Protein AF-0000000072899971 (afdb_homodimer)

Foldseek 3Di:
DLVVLLLVLLVLLLVLLVQLLVLLVVLLVPDDQVNQCVQPNRDPCRVVVSVLSVQQNVQSVVLNVVSVVVNVDPDDDSVVSLVSLVSCCVRHLCCVQQPPVPQKHADPVVVVVVDDRIDGPDDGGPSVVVSCVSNVVSSVVSNVSSVVSVCVVVVD/DLQVLLLVLLVLLLVLLVQLLVLLVVLLVPDDQVNQCVQPNRDPCRVVVSVLSVQQNVQSVVLNVVSVVVNVDPDDDSVVSLVSLVSCCVRHLCCVQQPPVPQKHADPVVVVVVDDRIDGPDDGGPSVVVSCVSNVVSSVVSNVSSVVSVCVVVVD

Radius of gyration: 20.97 Å; Cα contacts (8 Å, |Δi|>4): 329; chains: 2; bounding box: 64×54×48 Å

InterPro domains:
  IPR025013 Protein of unknown function DUF3907 [PF13047] (11-154)

Structure (mmCIF, N/CA/C/O backbone):
data_AF-0000000072899971-model_v1
#
loop_
_entity.id
_entity.type
_entity.pdbx_description
1 polymer 'Uncharacterized protein'
#
loop_
_atom_site.group_PDB
_atom_site.id
_atom_site.type_symbol
_atom_site.label_atom_id
_atom_site.label_alt_id
_atom_site.label_comp_id
_atom_site.label_asym_id
_atom_site.label_entity_id
_atom_site.label_seq_id
_atom_site.pdbx_PDB_ins_code
_atom_site.Cartn_x
_atom_site.Cartn_y
_atom_site.Cartn_z
_atom_site.occupancy
_atom_site.B_iso_or_equiv
_atom_site.auth_seq_id
_atom_site.auth_comp_id
_atom_site.auth_asym_id
_atom_site.auth_atom_id
_atom_site.pdbx_PDB_model_num
ATOM 1 N N . MET A 1 1 ? -15.5 9.547 29.844 1 45.84 1 MET A N 1
ATOM 2 C CA . MET A 1 1 ? -16.484 8.742 29.125 1 45.84 1 MET A CA 1
ATOM 3 C C . MET A 1 1 ? -16.156 8.672 27.641 1 45.84 1 MET A C 1
ATOM 5 O O . MET A 1 1 ? -16.172 7.59 27.047 1 45.84 1 MET A O 1
ATOM 9 N N . GLN A 1 2 ? -15.789 9.922 27.031 1 56.28 2 GLN A N 1
ATOM 10 C CA . GLN A 1 2 ? -15.484 10.031 25.609 1 56.28 2 GLN A CA 1
ATOM 11 C C . GLN A 1 2 ? -14.188 9.305 25.266 1 56.28 2 GLN A C 1
ATOM 13 O O . GLN A 1 2 ? -14.094 8.656 24.219 1 56.28 2 GLN A O 1
ATOM 18 N N . GLU A 1 3 ? -13.258 9.305 26.281 1 57.88 3 GLU A N 1
ATOM 19 C CA . GLU A 1 3 ? -11.953 8.672 26.062 1 57.88 3 GLU A CA 1
ATOM 20 C C . GLU A 1 3 ? -12.086 7.152 26 1 57.88 3 GLU A C 1
ATOM 22 O O . GLU A 1 3 ? -11.469 6.508 25.141 1 57.88 3 GLU A O 1
ATOM 27 N N . HIS A 1 4 ? -12.992 6.707 26.953 1 62.41 4 HIS A N 1
ATOM 28 C CA . HIS A 1 4 ? -13.172 5.262 27.016 1 62.41 4 HIS A CA 1
ATOM 29 C C . HIS A 1 4 ? -13.82 4.734 25.734 1 62.41 4 HIS A C 1
ATOM 31 O O . HIS A 1 4 ? -13.438 3.676 25.234 1 62.41 4 HIS A O 1
ATOM 37 N N . THR A 1 5 ? -14.508 5.609 25.188 1 80.38 5 THR A N 1
ATOM 38 C CA . THR A 1 5 ? -15.242 5.18 24 1 80.38 5 THR A CA 1
ATOM 39 C C . THR A 1 5 ? -14.312 5.113 22.797 1 80.38 5 THR A C 1
ATOM 41 O O . THR A 1 5 ? -14.352 4.156 22.016 1 80.38 5 THR A O 1
ATOM 44 N N . VAL A 1 6 ? -13.367 6.039 22.812 1 86.25 6 VAL A N 1
ATOM 45 C CA . VAL A 1 6 ? -12.484 6.09 21.656 1 86.25 6 VAL A CA 1
ATOM 46 C C . VAL A 1 6 ? -11.508 4.914 21.688 1 86.25 6 VAL A C 1
ATOM 48 O O . VAL A 1 6 ? -11.188 4.332 20.656 1 86.25 6 VAL A O 1
ATOM 51 N N . GLN A 1 7 ? -11.07 4.574 22.859 1 87.38 7 GLN A N 1
ATOM 52 C CA . GLN A 1 7 ? -10.164 3.441 23.016 1 87.38 7 GLN A CA 1
ATOM 53 C C . GLN A 1 7 ? -10.828 2.143 22.578 1 87.38 7 GLN A C 1
ATOM 55 O O . GLN A 1 7 ? -10.188 1.298 21.938 1 87.38 7 GLN A O 1
ATOM 60 N N . LYS A 1 8 ? -12.047 2.021 22.922 1 90.5 8 LYS A N 1
ATOM 61 C CA . LYS A 1 8 ? -12.789 0.832 22.516 1 90.5 8 LYS A CA 1
ATOM 62 C C . LYS A 1 8 ? -12.922 0.757 21 1 90.5 8 LYS A C 1
ATOM 64 O O . LYS A 1 8 ? -12.852 -0.328 20.422 1 90.5 8 LYS A O 1
ATOM 69 N N . GLN A 1 9 ? -13.094 1.903 20.391 1 93.69 9 GLN A N 1
ATOM 70 C CA . GLN A 1 9 ? -13.211 1.957 18.938 1 93.69 9 GLN A CA 1
ATOM 71 C C . GLN A 1 9 ? -11.891 1.589 18.266 1 93.69 9 GLN A C 1
ATOM 73 O O . GLN A 1 9 ? -11.883 0.895 17.25 1 93.69 9 GLN A O 1
ATOM 78 N N . VAL A 1 10 ? -10.812 2.043 18.891 1 94.5 10 VAL A N 1
ATOM 79 C CA . VAL A 1 10 ? -9.5 1.745 18.328 1 94.5 10 VAL A CA 1
ATOM 80 C C . VAL A 1 10 ? -9.195 0.258 18.5 1 94.5 10 VAL A C 1
ATOM 82 O O . VAL A 1 10 ? -8.664 -0.374 17.578 1 94.5 10 VAL A O 1
ATOM 85 N N . GLU A 1 11 ? -9.555 -0.304 19.594 1 95.25 11 GLU A N 1
ATOM 86 C CA . GLU A 1 11 ? -9.359 -1.731 19.828 1 95.25 11 GLU A CA 1
ATOM 87 C C . GLU A 1 11 ? -10.18 -2.568 18.844 1 95.25 11 GLU A C 1
ATOM 89 O O . GLU A 1 11 ? -9.688 -3.576 18.328 1 95.25 11 GLU A O 1
ATOM 94 N N . PHE A 1 12 ? -11.391 -2.166 18.703 1 97.19 12 PHE A N 1
ATOM 95 C CA . PHE A 1 12 ? -12.273 -2.834 17.75 1 97.19 12 PHE A CA 1
ATOM 96 C C . PHE A 1 12 ? -11.68 -2.787 16.344 1 97.19 12 PHE A C 1
ATOM 98 O O . PHE A 1 12 ? -11.609 -3.811 15.664 1 97.19 12 PHE A O 1
ATOM 105 N N . ALA A 1 13 ? -11.273 -1.604 15.938 1 98 13 ALA A N 1
ATOM 106 C CA . ALA A 1 13 ? -10.664 -1.441 14.617 1 98 13 ALA A CA 1
ATOM 107 C C . ALA A 1 13 ? -9.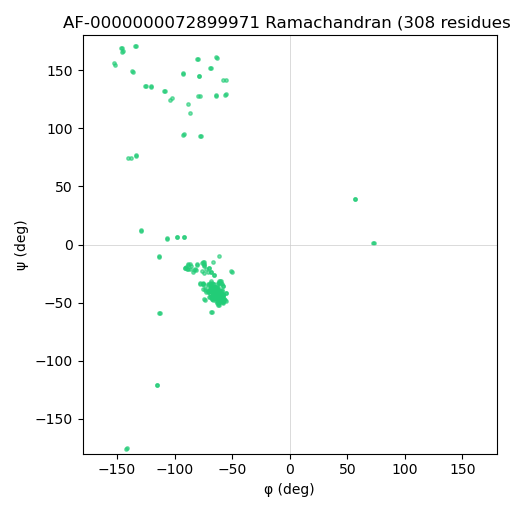422 -2.309 14.477 1 98 13 ALA A C 1
ATOM 109 O O . ALA A 1 13 ? -9.219 -2.963 13.445 1 98 13 ALA A O 1
ATOM 110 N N . GLN A 1 14 ? -8.586 -2.34 15.523 1 98.25 14 GLN A N 1
ATOM 111 C CA . GLN A 1 14 ? -7.363 -3.139 15.516 1 98.25 14 GLN A CA 1
ATOM 112 C C . GLN A 1 14 ? -7.672 -4.613 15.281 1 98.25 14 GLN A C 1
ATOM 114 O O . GLN A 1 14 ? -6.996 -5.277 14.492 1 98.25 14 GLN A O 1
ATOM 119 N N . THR A 1 15 ? -8.633 -5.141 15.859 1 98.5 15 THR A N 1
ATOM 120 C CA . THR A 1 15 ? -9 -6.547 15.766 1 98.5 15 THR A CA 1
ATOM 121 C C . THR A 1 15 ? -9.5 -6.887 14.367 1 98.5 15 THR A C 1
ATOM 123 O O . THR A 1 15 ? -9.094 -7.902 13.789 1 98.5 15 THR A O 1
ATOM 126 N N . LYS A 1 16 ? -10.367 -6 13.82 1 98.81 16 LYS A N 1
ATOM 127 C CA . LYS A 1 16 ? -10.906 -6.238 12.484 1 98.81 16 LYS A CA 1
ATOM 128 C C . LYS A 1 16 ? -9.812 -6.109 11.422 1 98.81 16 LYS A C 1
ATOM 130 O O . LYS A 1 16 ? -9.734 -6.93 10.5 1 98.81 16 LYS A O 1
ATOM 135 N N . LEU A 1 17 ? -8.977 -5.133 11.625 1 98.88 17 LEU A N 1
ATOM 136 C CA . LEU A 1 17 ? -7.879 -4.926 10.688 1 98.88 17 LEU A CA 1
ATOM 137 C C . LEU A 1 17 ? -6.895 -6.09 10.734 1 98.88 17 LEU A C 1
ATOM 139 O O . LEU A 1 17 ? -6.309 -6.453 9.711 1 98.88 17 LEU A O 1
ATOM 143 N N . SER A 1 18 ? -6.707 -6.684 11.883 1 98.69 18 SER A N 1
ATOM 144 C CA . SER A 1 18 ? -5.809 -7.824 12.023 1 98.69 18 SER A CA 1
ATOM 145 C C . SER A 1 18 ? -6.285 -9.008 11.18 1 98.69 18 SER A C 1
ATOM 147 O O . SER A 1 18 ? -5.484 -9.641 10.492 1 98.69 18 SER A O 1
ATOM 149 N N . VAL A 1 19 ? -7.535 -9.258 11.211 1 98.62 19 VAL A N 1
ATOM 150 C CA . VAL A 1 19 ? -8.117 -10.352 10.438 1 98.62 19 VAL A CA 1
ATOM 151 C C . VAL A 1 19 ? -8.008 -10.047 8.945 1 98.62 19 VAL A C 1
ATOM 153 O O . VAL A 1 19 ? -7.574 -10.891 8.164 1 98.62 19 VAL A O 1
ATOM 156 N N . ILE A 1 20 ? -8.367 -8.852 8.562 1 98.81 20 ILE A N 1
ATOM 157 C CA . ILE A 1 20 ? -8.398 -8.43 7.168 1 98.81 20 ILE A CA 1
ATOM 158 C C . ILE A 1 20 ? -6.988 -8.5 6.582 1 98.81 20 ILE A C 1
ATOM 160 O O . ILE A 1 20 ? -6.781 -9.094 5.52 1 98.81 20 ILE A O 1
ATOM 164 N N . GLU A 1 21 ? -6.082 -7.855 7.301 1 98.69 21 GLU A N 1
ATOM 165 C CA . GLU A 1 21 ? -4.703 -7.785 6.824 1 98.69 21 GLU A CA 1
ATOM 166 C C . GLU A 1 21 ? -4.102 -9.18 6.66 1 98.69 21 GLU A C 1
ATOM 168 O O . GLU A 1 21 ? -3.404 -9.445 5.68 1 98.69 21 GLU A O 1
ATOM 173 N N . GLN A 1 22 ? -4.344 -10.062 7.617 1 98.69 22 GLN A N 1
ATOM 174 C CA . GLN A 1 22 ? -3.822 -11.422 7.543 1 98.69 22 GLN A CA 1
ATOM 175 C C . GLN A 1 22 ? -4.34 -12.141 6.301 1 98.69 22 GLN A C 1
ATOM 177 O O . GLN A 1 22 ? -3.578 -12.828 5.609 1 98.69 22 GLN A O 1
ATOM 182 N N . LYS A 1 23 ? -5.594 -12.047 5.996 1 98.81 23 LYS A N 1
ATOM 183 C CA . LYS A 1 23 ? -6.203 -12.695 4.84 1 98.81 23 LYS A CA 1
ATOM 184 C C . LYS A 1 23 ? -5.68 -12.109 3.535 1 98.81 23 LYS A C 1
ATOM 186 O O . LYS A 1 23 ? -5.367 -12.844 2.596 1 98.81 23 LYS A O 1
ATOM 191 N N . LEU A 1 24 ? -5.547 -10.789 3.469 1 98.88 24 LEU A N 1
ATOM 192 C CA . LEU A 1 24 ? -5.055 -10.109 2.275 1 98.88 24 LEU A CA 1
ATOM 193 C C . LEU A 1 24 ? -3.598 -10.469 2.008 1 98.88 24 LEU A C 1
ATOM 195 O O . LEU A 1 24 ? -3.232 -10.805 0.879 1 98.88 24 LEU A O 1
ATOM 199 N N . GLN A 1 25 ? -2.791 -10.422 3.088 1 98.75 25 GLN A N 1
ATOM 200 C CA . GLN A 1 25 ? -1.37 -10.711 2.941 1 98.75 25 GLN A CA 1
ATOM 201 C C . GLN A 1 25 ? -1.15 -12.156 2.504 1 98.75 25 GLN A C 1
ATOM 203 O O . GLN A 1 25 ? -0.329 -12.43 1.625 1 98.75 25 GLN A O 1
ATOM 208 N N . HIS A 1 26 ? -1.87 -13.062 3.113 1 98.75 26 HIS A N 1
ATOM 209 C CA . HIS A 1 26 ? -1.745 -14.461 2.727 1 98.75 26 HIS A CA 1
ATOM 210 C C . HIS A 1 26 ? -2.127 -14.664 1.264 1 98.75 26 HIS A C 1
ATOM 212 O O . HIS A 1 26 ? -1.409 -15.336 0.519 1 98.75 26 HIS A O 1
ATOM 218 N N . TYR A 1 27 ? -3.195 -14.117 0.86 1 98.94 27 TYR A N 1
ATOM 219 C CA . TYR A 1 27 ? -3.65 -14.273 -0.517 1 98.94 27 TYR A CA 1
ATOM 220 C C . TYR A 1 27 ? -2.623 -13.719 -1.497 1 98.94 27 TYR A C 1
ATOM 222 O O . TYR A 1 27 ? -2.254 -14.391 -2.465 1 98.94 27 TYR A O 1
ATOM 230 N N . LEU A 1 28 ? -2.131 -12.516 -1.255 1 98.88 28 LEU 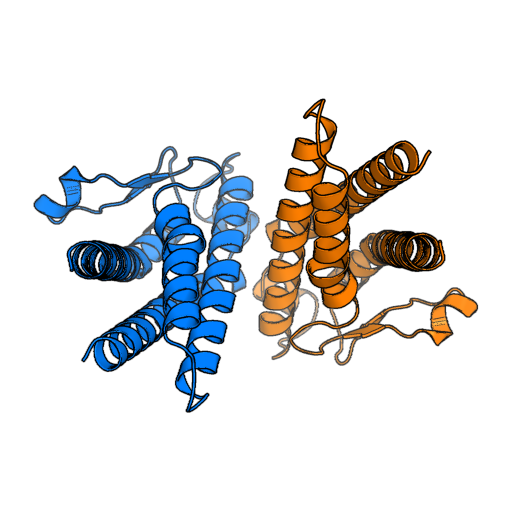A N 1
ATOM 231 C CA . LEU A 1 28 ? -1.2 -11.844 -2.158 1 98.88 28 LEU A CA 1
ATOM 232 C C . LEU A 1 28 ? 0.151 -12.555 -2.166 1 98.88 28 LEU A C 1
ATOM 234 O O . LEU A 1 28 ? 0.882 -12.492 -3.158 1 98.88 28 LEU A O 1
ATOM 238 N N . ASN A 1 29 ? 0.464 -13.297 -1.067 1 98.88 29 ASN A N 1
ATOM 239 C CA . ASN A 1 29 ? 1.716 -14.039 -0.975 1 98.88 29 ASN A CA 1
ATOM 240 C C . ASN A 1 29 ? 1.731 -15.234 -1.924 1 98.88 29 ASN A C 1
ATOM 242 O O . ASN A 1 29 ? 2.799 -15.719 -2.297 1 98.88 29 ASN A O 1
ATOM 246 N N . TYR A 1 30 ? 0.542 -15.641 -2.328 1 98.75 30 TYR A N 1
ATOM 247 C CA . TYR A 1 30 ? 0.514 -16.875 -3.1 1 98.75 30 TYR A CA 1
ATOM 248 C C . TYR A 1 30 ? -0.275 -16.703 -4.391 1 98.75 30 TYR A C 1
ATOM 250 O O . TYR A 1 30 ? -0.587 -17.672 -5.074 1 98.75 30 TYR A O 1
ATOM 258 N N . THR A 1 31 ? -0.575 -15.492 -4.742 1 98.75 31 THR A N 1
ATOM 259 C CA . THR A 1 31 ? -1.325 -15.211 -5.961 1 98.75 31 THR A CA 1
ATOM 260 C C . THR A 1 31 ? -0.572 -14.227 -6.848 1 98.75 31 THR A C 1
ATOM 262 O O . THR A 1 31 ? 0.005 -13.258 -6.348 1 98.75 31 THR A O 1
ATOM 265 N N . ASN A 1 32 ? -0.522 -14.453 -8.062 1 98.69 32 ASN A N 1
ATOM 266 C CA . ASN A 1 32 ? -0.077 -13.562 -9.133 1 98.69 32 ASN A CA 1
ATOM 267 C C . ASN A 1 32 ? -0.938 -13.719 -10.383 1 98.69 32 ASN A C 1
ATOM 269 O O . ASN A 1 32 ? -1.919 -14.469 -10.383 1 98.69 32 ASN A O 1
ATOM 273 N N . ILE A 1 33 ? -0.611 -13.039 -11.461 1 98.75 33 ILE A N 1
ATOM 274 C CA . ILE A 1 33 ? -1.443 -13.039 -12.656 1 98.75 33 ILE A CA 1
ATOM 275 C C . ILE A 1 33 ? -1.493 -14.453 -13.242 1 98.75 33 ILE A C 1
ATOM 277 O O . ILE A 1 33 ? -2.549 -14.906 -13.688 1 98.75 33 ILE A O 1
ATOM 281 N N . THR A 1 34 ? -0.384 -15.156 -13.18 1 98.5 34 THR A N 1
ATOM 282 C CA . THR A 1 34 ? -0.314 -16.5 -13.742 1 98.5 34 THR A CA 1
ATOM 283 C C . THR A 1 34 ? -1.261 -17.438 -13 1 98.5 34 THR A C 1
ATOM 285 O O . THR A 1 34 ? -1.939 -18.266 -13.625 1 98.5 34 THR A O 1
ATOM 288 N N . VAL A 1 35 ? -1.305 -17.312 -11.719 1 98.44 35 VAL A N 1
ATOM 289 C CA . VAL A 1 35 ? -2.18 -18.141 -10.898 1 98.44 35 VAL A CA 1
ATOM 290 C C . VAL A 1 35 ? -3.641 -17.844 -11.234 1 98.44 35 VAL A C 1
ATOM 292 O O . VAL A 1 35 ? -4.445 -18.766 -11.398 1 98.44 35 VAL A O 1
ATOM 295 N N . LEU A 1 36 ? -3.945 -16.547 -11.352 1 98.62 36 LEU A N 1
ATOM 296 C CA . LEU A 1 36 ? -5.312 -16.156 -11.672 1 98.62 36 LEU A CA 1
ATOM 297 C C . LEU A 1 36 ? -5.723 -16.672 -13.047 1 98.62 36 LEU A C 1
ATOM 299 O O . LEU A 1 36 ? -6.852 -17.141 -13.227 1 98.62 36 LEU A O 1
ATOM 303 N N . GLU A 1 37 ? -4.805 -16.609 -13.961 1 98.19 37 GLU A N 1
ATOM 304 C CA . GLU A 1 37 ? -5.09 -17.047 -15.32 1 98.19 37 GLU A CA 1
ATOM 305 C C . GLU A 1 37 ? -5.289 -18.562 -15.375 1 98.19 37 GLU A C 1
ATOM 307 O O . GLU A 1 37 ? -6.109 -19.062 -16.141 1 98.19 37 GLU A O 1
ATOM 312 N N . ARG A 1 38 ? -4.551 -19.266 -14.586 1 97.38 38 ARG A N 1
ATOM 313 C CA . ARG A 1 38 ? -4.695 -20.719 -14.508 1 97.38 38 ARG A CA 1
ATOM 314 C C . ARG A 1 38 ? -6.051 -21.109 -13.93 1 97.38 38 ARG A C 1
ATOM 316 O O . ARG A 1 38 ? -6.672 -22.078 -14.375 1 97.38 38 ARG A O 1
ATOM 323 N N . GLU A 1 39 ? -6.43 -20.391 -12.961 1 96.5 39 GLU A N 1
ATOM 324 C CA . GLU A 1 39 ? -7.715 -20.656 -12.328 1 96.5 39 GLU A CA 1
ATOM 325 C C . GLU A 1 39 ? -8.875 -20.266 -13.25 1 96.5 39 GLU A C 1
ATOM 327 O O . GLU A 1 39 ? -9.906 -20.938 -13.258 1 96.5 39 GLU A O 1
ATOM 332 N N . GLY A 1 40 ? -8.773 -19.25 -13.867 1 91.5 40 GLY A N 1
ATOM 333 C CA . GLY A 1 40 ? -9.789 -18.766 -14.781 1 91.5 40 GLY A CA 1
ATOM 334 C C . GLY A 1 40 ? -9.328 -18.719 -16.219 1 91.5 40 GLY A C 1
ATOM 335 O O . GLY A 1 40 ? -8.867 -19.719 -16.766 1 91.5 40 GLY A O 1
ATOM 336 N N . LYS A 1 41 ? -9.312 -17.625 -16.906 1 93.25 41 LYS A N 1
ATOM 337 C CA . LYS A 1 41 ? -8.758 -17.281 -18.203 1 93.25 41 LYS A CA 1
ATOM 338 C C . LYS A 1 41 ? -7.992 -15.961 -18.156 1 93.25 41 LYS A C 1
ATOM 340 O O . LYS A 1 41 ? -7.938 -15.305 -17.109 1 93.25 41 LYS A O 1
ATOM 345 N N . GLU A 1 42 ? -7.363 -15.734 -19.188 1 93.5 42 GLU A N 1
ATOM 346 C CA . GLU A 1 42 ? -6.668 -14.453 -19.266 1 93.5 42 GLU A CA 1
ATOM 347 C C . GLU A 1 42 ? -7.652 -13.289 -19.25 1 93.5 42 GLU A C 1
ATOM 349 O O . GLU A 1 42 ? -8.633 -13.289 -20 1 93.5 42 GLU A O 1
ATOM 354 N N . LYS A 1 43 ? -7.383 -12.336 -18.328 1 95.06 43 LYS A N 1
ATOM 355 C CA . LYS A 1 43 ? -8.242 -11.156 -18.234 1 95.06 43 LYS A CA 1
ATOM 356 C C . LYS A 1 43 ? -7.422 -9.883 -18.078 1 95.06 43 LYS A C 1
ATOM 358 O O . LYS A 1 43 ? -6.422 -9.867 -17.359 1 95.06 43 LYS A O 1
ATOM 363 N N . GLU A 1 44 ? -7.961 -8.812 -18.609 1 97.44 44 GLU A N 1
ATOM 364 C CA . GLU A 1 44 ? -7.32 -7.504 -18.516 1 97.44 44 GLU A CA 1
ATOM 365 C C . GLU A 1 44 ? -7.496 -6.91 -17.109 1 97.44 44 GLU A C 1
ATOM 367 O O . GLU A 1 44 ? -6.758 -6.008 -16.719 1 97.44 44 GLU A O 1
ATOM 372 N N . GLU A 1 45 ? -8.422 -7.438 -16.297 1 98.31 45 GLU A N 1
ATOM 373 C CA . GLU A 1 45 ? -8.766 -6.914 -14.984 1 98.31 45 GLU A CA 1
ATOM 374 C C . GLU A 1 45 ? -7.754 -7.359 -13.93 1 98.31 45 GLU A C 1
ATOM 376 O O . GLU A 1 45 ? -7.652 -6.758 -12.859 1 98.31 45 GLU A O 1
ATOM 381 N N . TYR A 1 46 ? -6.969 -8.391 -14.234 1 98.56 46 TYR A N 1
ATOM 382 C CA . TYR A 1 46 ? -6.184 -9.047 -13.195 1 98.56 46 TYR A CA 1
ATOM 383 C C . TYR A 1 46 ? -5.102 -8.109 -12.664 1 98.56 46 TYR A C 1
ATOM 385 O O . TYR A 1 46 ? -4.934 -7.984 -11.445 1 98.56 46 TYR A O 1
ATOM 393 N N . PRO A 1 47 ? -4.383 -7.414 -13.531 1 98.69 47 PRO A N 1
ATOM 394 C CA . PRO A 1 47 ? -3.408 -6.473 -12.977 1 98.69 47 PRO A CA 1
ATOM 395 C C . PRO A 1 47 ? -4.055 -5.395 -12.109 1 98.69 47 PRO A C 1
ATOM 397 O O . PRO A 1 47 ? -3.508 -5.02 -11.07 1 98.69 47 PRO A O 1
ATOM 400 N N . LEU A 1 48 ? -5.18 -4.93 -12.547 1 98.62 48 LEU A N 1
ATOM 401 C CA . LEU A 1 48 ? -5.891 -3.883 -11.82 1 98.62 48 LEU A CA 1
ATOM 402 C C . LEU A 1 48 ? -6.438 -4.414 -10.5 1 98.62 48 LEU A C 1
ATOM 404 O O . LEU A 1 48 ? -6.418 -3.711 -9.484 1 98.62 48 LEU A O 1
ATOM 408 N N . LEU A 1 49 ? -6.895 -5.652 -10.531 1 98.69 49 LEU A N 1
ATOM 409 C CA . LEU A 1 49 ? -7.379 -6.316 -9.328 1 98.69 49 LEU A CA 1
ATOM 410 C C . LEU A 1 49 ? -6.27 -6.434 -8.289 1 98.69 49 LEU A C 1
ATOM 412 O O . LEU A 1 49 ? -6.453 -6.047 -7.129 1 98.69 49 LEU A O 1
ATOM 416 N N . LEU A 1 50 ? -5.152 -6.93 -8.734 1 98.88 50 LEU A N 1
ATOM 417 C CA . LEU A 1 50 ? -4.027 -7.125 -7.824 1 98.88 50 LEU A CA 1
ATOM 418 C C . LEU A 1 50 ? -3.521 -5.785 -7.293 1 98.88 50 LEU A C 1
ATOM 420 O O . LEU A 1 50 ? -3.123 -5.684 -6.133 1 98.88 50 LEU A O 1
ATOM 424 N N . SER A 1 51 ? -3.539 -4.812 -8.109 1 98.75 51 SER A N 1
ATOM 425 C CA . SER A 1 51 ? -3.143 -3.479 -7.676 1 98.75 51 SER A CA 1
ATOM 426 C C . SER A 1 51 ? -4.039 -2.973 -6.551 1 98.75 51 SER A C 1
ATOM 428 O O . SER A 1 51 ? -3.551 -2.463 -5.539 1 98.75 51 SER A O 1
ATOM 430 N N . ASP A 1 52 ? -5.34 -3.096 -6.699 1 98.62 52 ASP A N 1
ATOM 431 C CA . ASP A 1 52 ? -6.277 -2.648 -5.676 1 98.62 52 ASP A CA 1
ATOM 432 C C . ASP A 1 52 ? -6.121 -3.469 -4.395 1 98.62 52 ASP A C 1
ATOM 434 O O . ASP A 1 52 ? -6.223 -2.93 -3.291 1 98.62 52 ASP A O 1
ATOM 438 N N . LEU A 1 53 ? -5.902 -4.73 -4.547 1 98.81 53 LEU A N 1
ATOM 439 C CA . LEU A 1 53 ? -5.734 -5.582 -3.375 1 98.81 53 LEU A CA 1
ATOM 440 C C . LEU A 1 53 ? -4.449 -5.238 -2.629 1 98.81 53 LEU A C 1
ATOM 442 O O . LEU A 1 53 ? -4.414 -5.273 -1.397 1 98.81 53 LEU A O 1
ATOM 446 N N . ARG A 1 54 ? -3.402 -4.945 -3.355 1 98.81 54 ARG A N 1
ATOM 447 C CA . ARG A 1 54 ? -2.168 -4.508 -2.711 1 98.81 54 ARG A CA 1
ATOM 448 C C . ARG A 1 54 ? -2.381 -3.209 -1.945 1 98.81 54 ARG A C 1
ATOM 450 O O . ARG A 1 54 ? -1.892 -3.053 -0.825 1 98.81 54 ARG A O 1
ATOM 457 N N . ARG A 1 55 ? -3.08 -2.309 -2.551 1 98.56 55 ARG A N 1
ATOM 458 C CA . ARG A 1 55 ? -3.393 -1.045 -1.891 1 98.56 55 ARG A CA 1
ATOM 459 C C . ARG A 1 55 ? -4.148 -1.28 -0.587 1 98.56 55 ARG A C 1
ATOM 461 O O . ARG A 1 55 ? -3.787 -0.727 0.454 1 98.56 55 ARG A O 1
ATOM 468 N N . LEU A 1 56 ? -5.129 -2.098 -0.7 1 98.75 56 LEU A N 1
ATOM 469 C CA . LEU A 1 56 ? -5.926 -2.422 0.477 1 98.75 56 LEU A CA 1
ATOM 470 C C . LEU A 1 56 ? -5.066 -3.068 1.558 1 98.75 56 LEU A C 1
ATOM 472 O O . LEU A 1 56 ? -5.172 -2.713 2.734 1 98.75 56 LEU A O 1
ATOM 476 N N . SER A 1 57 ? -4.234 -3.984 1.19 1 98.81 57 SER A N 1
ATOM 477 C CA . SER A 1 57 ? -3.383 -4.715 2.125 1 98.81 57 SER A CA 1
ATOM 478 C C . SER A 1 57 ? -2.436 -3.771 2.859 1 98.81 57 SER A C 1
ATOM 480 O O . SER A 1 57 ? -2.299 -3.85 4.082 1 98.81 57 SER A O 1
ATOM 482 N N . VAL A 1 58 ? -1.846 -2.924 2.135 1 98.69 58 VAL A N 1
ATOM 483 C CA . VAL A 1 58 ? -0.855 -2.016 2.699 1 98.69 58 VAL A CA 1
ATOM 484 C C . VAL A 1 58 ? -1.535 -1.041 3.658 1 98.69 58 VAL A C 1
ATOM 486 O O . VAL A 1 58 ? -1.062 -0.83 4.777 1 98.69 58 VAL A O 1
ATOM 489 N N . HIS A 1 59 ? -2.654 -0.455 3.248 1 98.69 59 HIS A N 1
ATOM 490 C CA . HIS A 1 59 ? -3.359 0.495 4.102 1 98.69 59 HIS A CA 1
ATOM 491 C C . HIS A 1 59 ? -3.895 -0.183 5.355 1 98.69 59 HIS A C 1
ATOM 493 O O . HIS A 1 59 ? -3.84 0.39 6.449 1 98.69 59 HIS A O 1
ATOM 499 N N . CYS A 1 60 ? -4.379 -1.347 5.219 1 98.81 60 CYS A N 1
ATOM 500 C CA . CYS A 1 60 ? -4.883 -2.059 6.387 1 98.81 60 CYS A CA 1
ATOM 501 C C . CYS A 1 60 ? -3.748 -2.432 7.332 1 98.81 60 CYS A C 1
ATOM 503 O O . CYS A 1 60 ? -3.902 -2.361 8.555 1 98.81 60 CYS A O 1
ATOM 505 N N . LEU A 1 61 ? -2.639 -2.842 6.793 1 98.75 61 LEU A N 1
ATOM 506 C CA . LEU A 1 61 ? -1.481 -3.162 7.621 1 98.75 61 LEU A CA 1
ATOM 507 C C . LEU A 1 61 ? -1.01 -1.934 8.391 1 98.75 61 LEU A C 1
ATOM 509 O O . LEU A 1 61 ? -0.787 -2.002 9.602 1 98.75 61 LEU A O 1
ATOM 513 N N . GLU A 1 62 ? -0.853 -0.857 7.719 1 98.31 62 GLU A N 1
ATOM 514 C CA . GLU A 1 62 ? -0.4 0.37 8.367 1 98.31 62 GLU A CA 1
ATOM 515 C C . GLU A 1 62 ? -1.391 0.832 9.43 1 98.31 62 GLU A C 1
ATOM 517 O O . GLU A 1 62 ? -0.99 1.299 10.5 1 98.31 62 GLU A O 1
ATOM 522 N N . ALA A 1 63 ? -2.67 0.757 9.117 1 98.56 63 ALA A N 1
ATOM 523 C CA . ALA A 1 63 ? -3.717 1.125 10.07 1 98.56 63 ALA A CA 1
ATOM 524 C C . ALA A 1 63 ? -3.672 0.231 11.305 1 98.56 63 ALA A C 1
ATOM 526 O O . ALA A 1 63 ? -3.773 0.716 12.438 1 98.56 63 ALA A O 1
ATOM 527 N N . LYS A 1 64 ? -3.537 -1.038 11.094 1 98.62 64 LYS A N 1
ATOM 528 C CA . LYS A 1 64 ? -3.426 -1.984 12.195 1 98.62 64 LYS A CA 1
ATOM 529 C C . LYS A 1 64 ? -2.254 -1.63 13.109 1 98.62 64 LYS A C 1
ATOM 531 O O . LYS A 1 64 ? -2.395 -1.62 14.336 1 98.62 64 LYS A O 1
ATOM 536 N N . GLU A 1 65 ? -1.152 -1.368 12.5 1 97.94 65 GLU A N 1
ATOM 537 C CA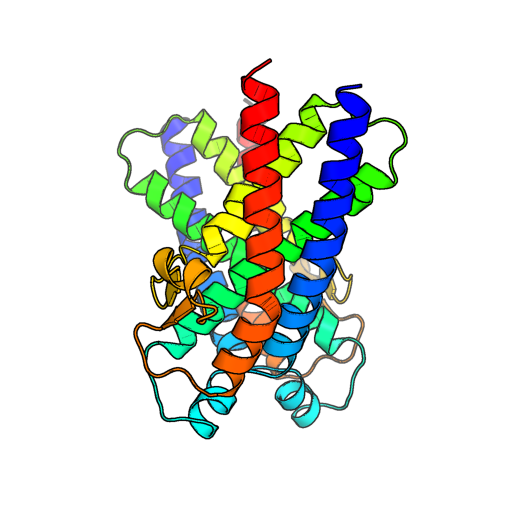 . GLU A 1 65 ? 0.047 -1.026 13.258 1 97.94 65 GLU A CA 1
ATOM 538 C C . GLU A 1 65 ? -0.144 0.271 14.039 1 97.94 65 GLU A C 1
ATOM 540 O O . GLU A 1 65 ? 0.317 0.39 15.18 1 97.94 65 GLU A O 1
ATOM 545 N N . ALA A 1 66 ? -0.75 1.279 13.422 1 96.12 66 ALA A N 1
ATOM 546 C CA . ALA A 1 66 ? -1.044 2.533 14.109 1 96.12 66 ALA A CA 1
ATOM 547 C C . ALA A 1 66 ? -1.956 2.299 15.312 1 96.12 66 ALA A C 1
ATOM 549 O O . ALA A 1 66 ? -1.739 2.867 16.375 1 96.12 66 ALA A O 1
ATOM 550 N N . CYS A 1 67 ? -2.971 1.456 15.156 1 96.31 67 CYS A N 1
ATOM 551 C CA . CYS A 1 67 ? -3.844 1.108 16.266 1 96.31 67 CYS A CA 1
ATOM 552 C C . CYS A 1 67 ? -3.057 0.447 17.391 1 96.31 67 CYS A C 1
ATOM 554 O O . CYS A 1 67 ? -3.234 0.786 18.562 1 96.31 67 CYS A O 1
ATOM 556 N N . THR A 1 68 ? -2.184 -0.436 17 1 96.19 68 THR A N 1
ATOM 557 C CA . THR A 1 68 ? -1.378 -1.153 17.984 1 96.19 68 THR A CA 1
ATOM 558 C C . THR A 1 68 ? -0.496 -0.187 18.766 1 96.19 68 THR A C 1
ATOM 560 O O . THR A 1 68 ? -0.383 -0.295 19.984 1 96.19 68 THR A O 1
ATOM 563 N N . MET A 1 69 ? 0.087 0.728 18 1 94.06 69 MET A N 1
ATOM 564 C CA . MET A 1 69 ? 0.936 1.729 18.641 1 94.06 69 MET A CA 1
ATOM 565 C C . MET A 1 69 ? 0.131 2.58 19.625 1 94.06 69 MET A C 1
ATOM 567 O O . MET A 1 69 ? 0.585 2.855 20.734 1 94.06 69 MET A O 1
ATOM 571 N N . PHE A 1 70 ? -1.04 2.959 19.234 1 90.75 70 PHE A N 1
ATOM 572 C CA . PHE A 1 70 ? -1.913 3.775 20.078 1 90.75 70 PHE A CA 1
ATOM 573 C C . PHE A 1 70 ? -2.305 3.025 21.344 1 90.75 70 PHE A C 1
ATOM 575 O O . PHE A 1 70 ? -2.303 3.598 22.438 1 90.75 70 PHE A O 1
ATOM 582 N N . LEU A 1 71 ? -2.602 1.788 21.234 1 91.12 71 LEU A N 1
ATOM 583 C CA . LEU A 1 71 ? -3.102 0.978 22.344 1 91.12 71 LEU A CA 1
ATOM 584 C C . LEU A 1 71 ? -1.98 0.639 23.312 1 91.12 71 LEU A C 1
ATOM 586 O O . LEU A 1 71 ? -2.234 0.39 24.5 1 91.12 71 LEU A O 1
ATOM 590 N N . THR A 1 72 ? -0.858 0.677 22.766 1 91 72 THR A N 1
ATOM 591 C CA . THR A 1 72 ? 0.272 0.331 23.625 1 91 72 THR A CA 1
ATOM 592 C C . THR A 1 72 ? 0.817 1.569 24.328 1 91 72 THR A C 1
ATOM 594 O O . THR A 1 72 ? 1.455 1.463 25.375 1 91 72 THR A O 1
ATOM 597 N N . THR A 1 73 ? 0.491 2.754 23.703 1 82.25 73 THR A N 1
ATOM 598 C CA . THR A 1 73 ? 0.956 3.996 24.297 1 82.25 73 THR A CA 1
ATOM 599 C C . THR A 1 73 ? -0.037 4.488 25.359 1 82.25 73 THR A C 1
ATOM 601 O O . THR A 1 73 ? -1.248 4.32 25.203 1 82.25 73 THR A O 1
ATOM 604 N N . LYS A 1 74 ? 0.105 4.574 26.547 1 67.56 74 LYS A N 1
ATOM 605 C CA . LYS A 1 74 ? -0.727 4.852 27.719 1 67.56 74 LYS A CA 1
ATOM 606 C C . LYS A 1 74 ? -1.332 6.25 27.641 1 67.56 74 LYS A C 1
ATOM 608 O O . LYS A 1 74 ? -2.217 6.594 28.422 1 67.56 74 LYS A O 1
ATOM 613 N N . ALA A 1 75 ? -0.875 7.023 26.703 1 65.25 75 ALA A N 1
ATOM 614 C CA . ALA A 1 75 ? -1.405 8.383 26.734 1 65.25 75 ALA A CA 1
ATOM 615 C C . ALA A 1 75 ? -1.675 8.891 25.312 1 65.25 75 ALA A C 1
ATOM 617 O O . ALA A 1 75 ? -0.747 9.281 24.609 1 65.25 75 ALA A O 1
ATOM 618 N N . VAL A 1 76 ? -2.641 8.5 24.641 1 70 76 VAL A N 1
ATOM 619 C CA . VAL A 1 76 ? -2.883 9.133 23.344 1 70 76 VAL A CA 1
ATOM 620 C C . VAL A 1 76 ? -4.059 10.109 23.453 1 70 76 VAL A C 1
ATOM 622 O O . VAL A 1 76 ? -5.152 9.719 23.875 1 70 76 VAL A O 1
ATOM 625 N N . PRO A 1 77 ? -3.689 11.273 23.062 1 78.62 77 PRO A N 1
ATOM 626 C CA . PRO A 1 77 ? -4.777 12.258 23.031 1 78.62 77 PRO A CA 1
ATOM 627 C C . PRO A 1 77 ? -5.961 11.805 22.188 1 78.62 77 PRO A C 1
ATOM 629 O O . PRO A 1 77 ? -5.77 11.203 21.125 1 78.62 77 PRO A O 1
ATOM 632 N N . SER A 1 78 ? -7.113 12.07 22.594 1 80.75 78 SER A N 1
ATOM 633 C CA . SER A 1 78 ? -8.359 11.688 21.953 1 80.75 78 SER A CA 1
ATOM 634 C C . SER A 1 78 ? -8.43 12.234 20.531 1 80.75 78 SER A C 1
ATOM 636 O O . SER A 1 78 ? -8.922 11.555 19.625 1 80.75 78 SER A O 1
ATOM 638 N N . ALA A 1 79 ? -7.914 13.328 20.391 1 85.62 79 ALA A N 1
ATOM 639 C CA . ALA A 1 79 ? -7.961 13.953 19.062 1 85.62 79 ALA A CA 1
ATOM 640 C C . ALA A 1 79 ? -7.164 13.141 18.047 1 85.62 79 ALA A C 1
ATOM 642 O O . ALA A 1 79 ? -7.59 12.977 16.906 1 85.62 79 ALA A O 1
ATOM 643 N N . GLN A 1 80 ? -6.035 12.641 18.438 1 89.06 80 GLN A N 1
ATOM 644 C CA . GLN A 1 80 ? -5.207 11.82 17.562 1 89.06 80 GLN A CA 1
ATOM 645 C C . GLN A 1 80 ? -5.891 10.484 17.25 1 89.06 80 GLN A C 1
ATOM 647 O O . GLN A 1 80 ? -5.816 9.992 16.125 1 89.06 80 GLN A O 1
ATOM 652 N N . ALA A 1 81 ? -6.531 9.977 18.234 1 89.19 81 ALA A N 1
ATOM 653 C CA . ALA A 1 81 ? -7.25 8.719 18.047 1 89.19 81 ALA A CA 1
ATOM 654 C C . ALA A 1 81 ? -8.398 8.891 17.062 1 89.19 81 ALA A C 1
ATOM 656 O O . ALA A 1 81 ? -8.656 8.016 16.234 1 89.19 81 ALA A O 1
ATOM 657 N N . GLN A 1 82 ? -9.062 9.969 17.188 1 90.19 82 GLN A N 1
ATOM 658 C CA . GLN A 1 82 ? -10.164 10.258 16.266 1 90.19 82 GLN A CA 1
ATOM 659 C C . GLN A 1 82 ? -9.656 10.414 14.844 1 90.19 82 GLN A C 1
ATOM 661 O O . GLN A 1 82 ? -10.305 9.961 13.898 1 90.19 82 GLN A O 1
ATOM 666 N N . GLN A 1 83 ? -8.594 11.047 14.75 1 93.5 83 GLN A N 1
ATOM 667 C CA . GLN A 1 83 ? -7.992 11.203 13.43 1 93.5 83 GLN A CA 1
ATOM 668 C C . GLN A 1 83 ? -7.605 9.852 12.836 1 93.5 83 GLN A C 1
ATOM 670 O O . GLN A 1 83 ? -7.766 9.625 11.633 1 93.5 83 GLN A O 1
ATOM 675 N N . LEU A 1 84 ? -7.102 9 13.695 1 95.12 84 LEU A N 1
ATOM 676 C CA . LEU A 1 84 ? -6.746 7.652 13.25 1 95.12 84 LEU A CA 1
ATOM 677 C C . LEU A 1 84 ? -7.973 6.902 12.742 1 95.12 84 LEU A C 1
ATOM 679 O O . LEU A 1 84 ? -7.938 6.297 11.672 1 95.12 84 LEU A O 1
ATOM 683 N N . LEU A 1 85 ? -9.07 7.016 13.461 1 96.06 85 LEU A N 1
ATOM 684 C CA . LEU A 1 85 ? -10.289 6.312 13.078 1 96.06 85 LEU A CA 1
ATOM 685 C C . LEU A 1 85 ? -10.836 6.859 11.766 1 96.06 85 LEU A C 1
ATOM 687 O O . LEU A 1 85 ? -11.328 6.094 10.93 1 96.06 85 LEU A O 1
ATOM 691 N N . LYS A 1 86 ? -10.734 8.133 11.586 1 95.75 86 LYS A N 1
ATOM 692 C CA . LYS A 1 86 ? -11.156 8.742 10.336 1 95.75 86 LYS A CA 1
ATOM 693 C C . LYS A 1 86 ? -10.312 8.25 9.164 1 95.75 86 LYS A C 1
ATOM 695 O O . LYS A 1 86 ? -10.836 7.969 8.086 1 95.75 86 LYS A O 1
ATOM 700 N N . ARG A 1 87 ? -9.047 8.148 9.336 1 97 87 ARG A N 1
ATOM 701 C CA . ARG A 1 87 ? -8.133 7.66 8.312 1 97 87 ARG A CA 1
ATOM 702 C C . ARG A 1 87 ? -8.43 6.207 7.957 1 97 87 ARG A C 1
ATOM 704 O O . ARG A 1 87 ? -8.391 5.828 6.785 1 97 87 ARG A O 1
ATOM 711 N N . ILE A 1 88 ? -8.711 5.461 8.945 1 98.31 88 ILE A N 1
ATOM 712 C CA . ILE A 1 88 ? -9.047 4.059 8.734 1 98.31 88 ILE A CA 1
ATOM 713 C C . ILE A 1 88 ? -10.312 3.953 7.887 1 98.31 88 ILE A C 1
ATOM 715 O O . ILE A 1 88 ? -10.375 3.152 6.949 1 98.31 88 ILE A O 1
ATOM 719 N N . TYR A 1 89 ? -11.25 4.73 8.227 1 97.69 89 TYR A N 1
ATOM 720 C CA . TYR A 1 89 ? -12.492 4.715 7.465 1 97.69 89 TYR A CA 1
ATOM 721 C C . TYR A 1 89 ? -12.234 5.059 6.004 1 97.69 89 TYR A C 1
ATOM 723 O O . TYR A 1 89 ? -12.727 4.371 5.102 1 97.69 89 TYR A O 1
ATOM 731 N N . GLN A 1 90 ? -11.477 6.023 5.723 1 96.88 90 GLN A N 1
ATOM 732 C CA . GLN A 1 90 ? -11.219 6.516 4.371 1 96.88 90 GLN A CA 1
ATOM 733 C C . GLN A 1 90 ? -10.305 5.566 3.604 1 96.88 90 GLN A C 1
ATOM 735 O O . GLN A 1 90 ? -10.602 5.188 2.469 1 96.88 90 GLN A O 1
ATOM 740 N N . ARG A 1 91 ? -9.203 5.129 4.207 1 97.62 91 ARG A N 1
ATOM 741 C CA . ARG A 1 91 ? -8.125 4.457 3.492 1 97.62 91 ARG A CA 1
ATOM 742 C C . ARG A 1 91 ? -8.344 2.947 3.467 1 97.62 91 ARG A C 1
ATOM 744 O O . ARG A 1 91 ? -7.738 2.242 2.656 1 97.62 91 ARG A O 1
ATOM 751 N N . CYS A 1 92 ? -9.156 2.475 4.344 1 98.56 92 CYS A N 1
ATOM 752 C CA . CYS A 1 92 ? -9.422 1.041 4.371 1 98.56 92 CYS A CA 1
ATOM 753 C C . CYS A 1 92 ? -10.867 0.746 3.996 1 98.56 92 CYS A C 1
ATOM 755 O O . CYS A 1 92 ? -11.133 0.158 2.947 1 98.56 92 CYS A O 1
ATOM 757 N N . VAL A 1 93 ? -11.805 1.297 4.766 1 97.94 93 VAL A N 1
ATOM 758 C CA . VAL A 1 93 ? -13.219 0.944 4.605 1 97.94 93 VAL A CA 1
ATOM 759 C C . VAL A 1 93 ? -13.727 1.468 3.266 1 97.94 93 VAL A C 1
ATOM 761 O O . VAL A 1 93 ? -14.18 0.691 2.418 1 97.94 93 VAL A O 1
ATOM 764 N N . LEU A 1 94 ? -13.633 2.777 3.027 1 96.81 94 LEU A N 1
ATOM 765 C CA . LEU A 1 94 ? -14.133 3.352 1.784 1 96.81 94 LEU A CA 1
ATOM 766 C C . LEU A 1 94 ? -13.383 2.787 0.583 1 96.81 94 LEU A C 1
ATOM 768 O O . LEU A 1 94 ? -13.977 2.557 -0.473 1 96.81 94 LEU A O 1
ATOM 772 N N . GLU A 1 95 ? -12.102 2.561 0.75 1 96.44 95 GLU A N 1
ATOM 773 C CA . GLU A 1 95 ? -11.312 1.975 -0.333 1 96.44 95 GLU A CA 1
ATOM 774 C C . GLU A 1 95 ? -11.82 0.58 -0.69 1 96.44 95 GLU A C 1
ATOM 776 O O . GLU A 1 95 ? -11.852 0.208 -1.865 1 96.44 95 GLU A O 1
ATOM 781 N N . PHE A 1 96 ? -12.195 -0.224 0.291 1 98.31 96 PHE A N 1
ATOM 782 C CA . PHE A 1 96 ? -12.703 -1.57 0.042 1 98.31 96 PHE A CA 1
ATOM 783 C C . PHE A 1 96 ? -14.039 -1.522 -0.688 1 98.31 96 PHE A C 1
ATOM 785 O O . PHE A 1 96 ? -14.266 -2.279 -1.634 1 98.31 96 PHE A O 1
ATOM 792 N N . PHE A 1 97 ? -14.875 -0.653 -0.304 1 96.31 97 PHE A N 1
ATOM 793 C CA . PHE A 1 97 ? -16.234 -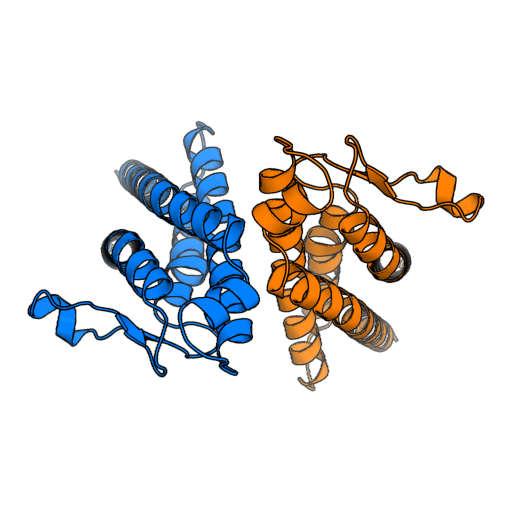0.657 -0.842 1 96.31 97 PHE A CA 1
ATOM 794 C C . PHE A 1 97 ? -16.312 0.18 -2.113 1 96.31 97 PHE A C 1
ATOM 796 O O . PHE A 1 97 ? -17.281 0.087 -2.863 1 96.31 97 PHE A O 1
ATOM 803 N N . ASN A 1 98 ? -15.359 1.004 -2.338 1 95 98 ASN A N 1
ATOM 804 C CA . ASN A 1 98 ? -15.211 1.82 -3.537 1 95 98 ASN A CA 1
ATOM 805 C C . ASN A 1 98 ? -13.781 1.765 -4.082 1 95 98 ASN A C 1
ATOM 807 O O . ASN A 1 98 ? -13.055 2.758 -4.023 1 95 98 ASN A O 1
ATOM 811 N N . PRO A 1 99 ? -13.445 0.679 -4.723 1 96.56 99 PRO A N 1
ATOM 812 C CA . PRO A 1 99 ? -12.055 0.494 -5.148 1 96.56 99 PRO A CA 1
ATOM 813 C C . PRO A 1 99 ? -11.648 1.468 -6.25 1 96.56 99 PRO A C 1
ATOM 815 O O . PRO A 1 99 ? -12.492 1.911 -7.035 1 96.56 99 PRO A O 1
ATOM 818 N N . LYS A 1 100 ? -10.414 1.791 -6.32 1 95.75 100 LYS A N 1
ATOM 819 C CA . LYS A 1 100 ? -9.852 2.762 -7.254 1 95.75 100 LYS A CA 1
ATOM 820 C C . LYS A 1 100 ? -10.188 2.395 -8.695 1 95.75 100 LYS A C 1
ATOM 822 O O . LYS A 1 100 ? -10.531 3.264 -9.5 1 95.75 100 LYS A O 1
ATOM 827 N N . ASN A 1 101 ? -10.094 1.076 -9.008 1 97.06 101 ASN A N 1
ATOM 828 C CA . ASN A 1 101 ? -10.25 0.651 -10.391 1 97.06 101 ASN A CA 1
ATOM 829 C C . ASN A 1 101 ? -11.664 0.156 -10.68 1 97.06 101 ASN A C 1
ATOM 831 O O . ASN A 1 101 ? -11.93 -0.392 -11.75 1 97.06 101 ASN A O 1
ATOM 835 N N . ASP A 1 102 ? -12.57 0.263 -9.781 1 97.44 102 ASP A N 1
ATOM 836 C CA . ASP A 1 102 ? -14.008 0.049 -9.93 1 97.44 102 ASP A CA 1
ATOM 837 C C . ASP A 1 102 ? -14.297 -1.352 -10.461 1 97.44 102 ASP A C 1
ATOM 839 O O . ASP A 1 102 ? -15.148 -1.521 -11.336 1 97.44 102 ASP A O 1
ATOM 843 N N . LEU A 1 103 ?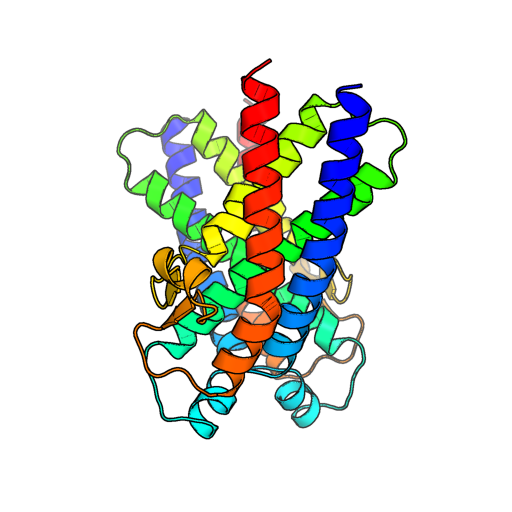 -13.555 -2.367 -10 1 97.75 103 LEU A N 1
ATOM 844 C CA . LEU A 1 103 ? -13.727 -3.74 -10.461 1 97.75 103 LEU A CA 1
ATOM 845 C C . LEU A 1 103 ? -14.805 -4.453 -9.648 1 97.75 103 LEU A C 1
ATOM 847 O O . LEU A 1 103 ? -15.273 -5.523 -10.039 1 97.75 103 LEU A O 1
ATOM 851 N N . TRP A 1 104 ? -15.164 -3.93 -8.5 1 97.44 104 TRP A N 1
ATOM 852 C CA . TRP A 1 104 ? -16.266 -4.418 -7.672 1 97.44 104 TRP A CA 1
ATOM 853 C C . TRP A 1 104 ? -16.953 -3.268 -6.957 1 97.44 104 TRP A C 1
ATOM 855 O O . TRP A 1 104 ? -16.484 -2.129 -6.992 1 97.44 104 TRP A O 1
ATOM 865 N N . TYR A 1 105 ? -18.141 -3.592 -6.422 1 94.5 105 TYR A N 1
ATOM 866 C CA . TYR A 1 105 ? -18.922 -2.588 -5.695 1 94.5 105 TYR A CA 1
ATOM 867 C C . TYR A 1 105 ? -19.797 -3.236 -4.637 1 94.5 105 TYR A C 1
ATOM 869 O O . TYR A 1 105 ? -20.078 -4.438 -4.699 1 94.5 105 TYR A O 1
ATOM 877 N N . GLU A 1 106 ? -20.078 -2.396 -3.662 1 90.12 106 GLU A N 1
ATOM 878 C CA . GLU A 1 106 ? -20.984 -2.834 -2.6 1 90.12 106 GLU A CA 1
ATOM 879 C C . GLU A 1 106 ? -22.438 -2.775 -3.051 1 90.12 106 GLU A C 1
ATOM 881 O O . GLU A 1 106 ? -22.891 -1.754 -3.572 1 90.12 106 GLU A O 1
ATOM 886 N N . ASN A 1 107 ? -23.078 -3.869 -2.877 1 84.19 107 ASN A N 1
ATOM 887 C CA . ASN A 1 107 ? -24.531 -3.877 -3.023 1 84.19 107 ASN A CA 1
ATOM 888 C C . ASN A 1 107 ? -25.219 -3.621 -1.692 1 84.19 107 ASN A C 1
ATOM 890 O O . ASN A 1 107 ? -25.453 -4.551 -0.913 1 84.19 107 ASN A O 1
ATOM 894 N N . SER A 1 108 ? -25.531 -2.512 -1.44 1 70.44 108 SER A N 1
ATOM 895 C CA . SER A 1 108 ? -26.078 -2.078 -0.158 1 70.44 108 SER A CA 1
ATOM 896 C C . SER A 1 108 ? -27.391 -2.795 0.158 1 70.44 108 SER A C 1
ATOM 898 O O . SER A 1 108 ? -27.734 -2.984 1.327 1 70.44 108 SER A O 1
ATOM 900 N N . ARG A 1 109 ? -28.062 -3.09 -0.854 1 64.56 109 ARG A N 1
ATOM 901 C CA . ARG A 1 109 ? -29.359 -3.727 -0.667 1 64.56 109 ARG A CA 1
ATOM 902 C C . ARG A 1 109 ? -29.203 -5.188 -0.257 1 64.56 109 ARG A C 1
ATOM 904 O O . ARG A 1 109 ? -30.141 -5.801 0.259 1 64.56 109 ARG A O 1
ATOM 911 N N . ALA A 1 110 ? -28 -5.77 -0.451 1 61.66 110 ALA A N 1
ATOM 912 C CA . ALA A 1 110 ? -27.734 -7.18 -0.166 1 61.66 110 ALA A CA 1
ATOM 913 C C . ALA A 1 110 ? -27.719 -7.441 1.337 1 61.66 110 ALA A C 1
ATOM 915 O O . ALA A 1 110 ? -28.031 -8.547 1.785 1 61.66 110 ALA A O 1
ATOM 916 N N . SER A 1 111 ? -27.266 -6.488 2.07 1 58.94 111 SER A N 1
ATOM 917 C CA . SER A 1 111 ? -27.141 -6.66 3.516 1 58.94 111 SER A CA 1
ATOM 918 C C . SER A 1 111 ? -28.438 -7.164 4.125 1 58.94 111 SER A C 1
ATOM 920 O O . SER A 1 111 ? -28.422 -7.84 5.156 1 58.94 111 SER A O 1
ATOM 922 N N . TYR A 1 112 ? -29.438 -6.887 3.393 1 56.97 112 TYR A N 1
ATOM 923 C CA . TYR A 1 112 ? -30.75 -7.242 3.932 1 56.97 112 TYR A CA 1
ATOM 924 C C . TYR A 1 112 ? -31.125 -8.672 3.557 1 56.97 112 TYR A C 1
ATOM 926 O O . TYR A 1 112 ? -31.938 -9.305 4.227 1 56.97 112 TYR A O 1
ATOM 934 N N . THR A 1 113 ? -30.578 -9.172 2.615 1 55.31 113 THR A N 1
ATOM 935 C CA . THR A 1 113 ? -31.016 -10.461 2.092 1 55.31 113 THR A CA 1
ATOM 936 C C . THR A 1 113 ? -30.031 -11.562 2.459 1 55.31 113 THR A C 1
ATOM 938 O O . THR A 1 113 ? -30.297 -12.742 2.229 1 55.31 113 THR A O 1
ATOM 941 N N . GLY A 1 114 ? -29.031 -11.25 3.227 1 60.06 114 GLY A N 1
ATOM 942 C CA . GLY A 1 114 ? -28.016 -12.266 3.516 1 60.06 114 GLY A CA 1
ATOM 943 C C . GLY A 1 114 ? -27.109 -12.547 2.34 1 60.06 114 GLY A C 1
ATOM 944 O O . GLY A 1 114 ? -26.281 -13.453 2.4 1 60.06 114 GLY A O 1
ATOM 945 N N . SER A 1 115 ? -27.312 -11.875 1.275 1 66.44 115 SER A N 1
ATOM 946 C CA . SER A 1 115 ? -26.484 -12.086 0.084 1 66.44 115 SER A CA 1
ATOM 947 C C . SER A 1 115 ? -25.156 -11.352 0.198 1 66.44 115 SER A C 1
ATOM 949 O O . SER A 1 115 ? -24.984 -10.492 1.062 1 66.44 115 SER A O 1
ATOM 951 N N . ASP A 1 116 ? -24.297 -11.859 -0.604 1 75.62 116 ASP A N 1
ATOM 952 C CA . ASP A 1 116 ? -22.984 -11.219 -0.625 1 75.62 116 ASP A CA 1
ATOM 953 C C . ASP A 1 116 ? -23.109 -9.727 -0.926 1 75.62 116 ASP A C 1
ATOM 955 O O . ASP A 1 116 ? -23.828 -9.328 -1.839 1 75.62 116 ASP A O 1
ATOM 959 N N . ALA A 1 117 ? -22.516 -9.008 -0.136 1 82 117 ALA A N 1
ATOM 960 C CA . ALA A 1 117 ? -22.562 -7.551 -0.25 1 82 117 ALA A CA 1
ATOM 961 C C . ALA A 1 117 ? -21.688 -7.055 -1.398 1 82 117 ALA A C 1
ATOM 963 O O . ALA A 1 117 ? -21.906 -5.957 -1.917 1 82 117 ALA A O 1
ATOM 964 N N . ILE A 1 118 ? -20.734 -7.848 -1.923 1 92.94 118 ILE A N 1
ATOM 965 C CA . ILE A 1 118 ? -19.797 -7.387 -2.943 1 92.94 118 ILE A CA 1
ATOM 966 C C . ILE A 1 118 ? -20.125 -8.047 -4.281 1 92.94 118 ILE A C 1
ATOM 968 O O . ILE A 1 118 ? -20.328 -9.266 -4.344 1 92.94 118 ILE A O 1
ATOM 972 N N . HIS A 1 119 ? -20.188 -7.258 -5.309 1 94 119 HIS A N 1
ATOM 973 C CA . HIS A 1 119 ? -20.391 -7.727 -6.676 1 94 119 HIS A CA 1
ATOM 974 C C . HIS A 1 119 ? -19.219 -7.309 -7.574 1 94 119 HIS A C 1
ATOM 976 O O . HIS A 1 119 ? -18.797 -6.152 -7.547 1 94 119 HIS A O 1
ATOM 982 N N . PHE A 1 120 ? -18.781 -8.273 -8.398 1 96.38 120 PHE A N 1
ATOM 983 C CA . PHE A 1 120 ? -17.688 -7.996 -9.32 1 96.38 120 PHE A CA 1
ATOM 984 C C . PHE A 1 120 ? -18.219 -7.547 -10.672 1 96.38 120 PHE A C 1
ATOM 986 O O . PHE A 1 120 ? -19.234 -8.055 -11.141 1 96.38 120 PHE A O 1
ATOM 993 N N . ARG A 1 121 ? -17.516 -6.715 -11.297 1 96.81 121 ARG A N 1
ATOM 994 C CA . ARG A 1 121 ? -17.875 -6.207 -12.617 1 96.81 121 ARG A CA 1
ATOM 995 C C . ARG A 1 121 ? -17.25 -7.055 -13.719 1 96.81 121 ARG A C 1
ATOM 997 O O . ARG A 1 121 ? -17.281 -6.668 -14.891 1 96.81 121 ARG A O 1
ATOM 1004 N N . PHE A 1 122 ? -16.625 -8.133 -13.398 1 96.38 122 PHE A N 1
ATOM 1005 C CA . PHE A 1 122 ? -16.031 -9.117 -14.289 1 96.38 122 PHE A CA 1
ATOM 1006 C C . PHE A 1 122 ? -16.141 -10.523 -13.703 1 96.38 122 PHE A C 1
ATOM 1008 O O . PHE A 1 122 ? -16.578 -10.688 -12.562 1 96.38 122 PHE A O 1
ATOM 1015 N N . GLU A 1 123 ? -15.867 -11.477 -14.461 1 96.94 123 GLU A N 1
ATOM 1016 C CA . GLU A 1 123 ? -15.867 -12.852 -13.953 1 96.94 123 GLU A CA 1
ATOM 1017 C C . GLU A 1 123 ? -14.602 -13.133 -13.148 1 96.94 123 GLU A C 1
ATOM 1019 O O . GLU A 1 123 ? -13.586 -13.555 -13.711 1 96.94 123 GLU A O 1
ATOM 1024 N N . ALA A 1 124 ? -14.688 -12.953 -11.883 1 97 124 ALA A N 1
ATOM 1025 C CA . ALA A 1 124 ? -13.539 -13.164 -11 1 97 124 ALA A CA 1
ATOM 1026 C C . ALA A 1 124 ? -13.328 -14.648 -10.711 1 97 124 ALA A C 1
ATOM 1028 O O . ALA A 1 124 ? -14.289 -15.406 -10.578 1 97 124 ALA A O 1
ATOM 1029 N N . PRO A 1 125 ? -12.109 -15.047 -10.586 1 97.38 125 PRO A N 1
ATOM 1030 C CA . PRO A 1 125 ? -11.844 -16.438 -10.227 1 97.38 125 PRO A CA 1
ATOM 1031 C C . PRO A 1 125 ? -12.375 -16.812 -8.836 1 97.38 125 PRO A C 1
ATOM 1033 O O . PRO A 1 125 ? -12.617 -15.922 -8.016 1 97.38 125 PRO A O 1
ATOM 1036 N N . ASN A 1 126 ? -12.523 -18.078 -8.609 1 97.19 126 ASN A N 1
ATOM 1037 C CA . ASN A 1 126 ? -13.07 -18.578 -7.355 1 97.19 126 ASN A CA 1
ATOM 1038 C C . ASN A 1 126 ? -12.227 -18.125 -6.16 1 97.19 126 ASN A C 1
ATOM 1040 O O . ASN A 1 126 ? -12.766 -17.812 -5.102 1 97.19 126 ASN A O 1
ATOM 1044 N N . SER A 1 127 ? -10.906 -18.125 -6.297 1 98.31 127 SER A N 1
ATOM 1045 C CA . SER A 1 127 ? -10.023 -17.75 -5.195 1 98.31 127 SER A CA 1
ATOM 1046 C C . SER A 1 127 ? -10.281 -16.312 -4.766 1 98.31 127 SER A C 1
ATOM 1048 O O . SER A 1 127 ? -10.164 -15.977 -3.582 1 98.31 127 SER A O 1
ATOM 1050 N N . VAL A 1 128 ? -10.641 -15.477 -5.719 1 98.38 128 VAL A N 1
ATOM 1051 C CA . VAL A 1 128 ? -10.984 -14.094 -5.41 1 98.38 128 VAL A CA 1
ATOM 1052 C C . VAL A 1 128 ? -12.297 -14.039 -4.629 1 98.38 128 VAL A C 1
ATOM 1054 O O . VAL A 1 128 ? -12.398 -13.336 -3.627 1 98.38 128 VAL A O 1
ATOM 1057 N N . HIS A 1 129 ? -13.258 -14.781 -5.062 1 97.06 129 HIS A N 1
ATOM 1058 C CA . HIS A 1 129 ? -14.523 -14.852 -4.348 1 97.06 129 HIS A CA 1
ATOM 1059 C C . HIS A 1 129 ? -14.32 -15.312 -2.91 1 97.06 129 HIS A C 1
ATOM 1061 O O . HIS A 1 129 ? -14.93 -14.773 -1.986 1 97.06 129 HIS A O 1
ATOM 1067 N N . VAL A 1 130 ? -13.539 -16.281 -2.748 1 97.5 130 VAL A N 1
ATOM 1068 C CA . VAL A 1 130 ? -13.273 -16.812 -1.421 1 97.5 130 VAL A CA 1
ATOM 1069 C C . VAL A 1 130 ? -12.617 -15.75 -0.544 1 97.5 130 VAL A C 1
ATOM 1071 O O . VAL A 1 130 ? -13 -15.57 0.614 1 97.5 130 VAL A O 1
ATOM 1074 N N . LEU A 1 131 ? -11.633 -15.055 -1.097 1 98.5 131 LEU A N 1
ATOM 1075 C CA . LEU A 1 131 ? -10.992 -13.969 -0.358 1 98.5 131 LEU A CA 1
ATOM 1076 C C . LEU A 1 131 ? -12.023 -12.945 0.105 1 98.5 131 LEU A C 1
ATOM 1078 O O . LEU A 1 131 ? -12.07 -12.594 1.285 1 98.5 131 LEU A O 1
ATOM 1082 N N . PHE A 1 132 ? -12.883 -12.523 -0.796 1 97.81 132 PHE A N 1
ATOM 1083 C CA . PHE A 1 132 ? -13.82 -11.453 -0.497 1 97.81 132 PHE A CA 1
ATOM 1084 C C . PHE A 1 132 ? -14.867 -11.914 0.508 1 97.81 132 PHE A C 1
ATOM 1086 O O . PHE A 1 132 ? -15.312 -11.133 1.353 1 97.81 132 PHE A O 1
ATOM 1093 N N . ARG A 1 133 ? -15.242 -13.148 0.47 1 95.19 133 ARG A N 1
ATOM 1094 C CA . ARG A 1 133 ? -16.156 -13.688 1.472 1 95.19 133 ARG A CA 1
ATOM 1095 C C . ARG A 1 133 ? -15.547 -13.617 2.865 1 95.19 133 ARG A C 1
ATOM 1097 O O . ARG A 1 133 ? -16.25 -13.398 3.85 1 95.19 133 ARG A O 1
ATOM 1104 N N . ASN A 1 134 ? -14.273 -13.766 2.887 1 96.69 134 ASN A N 1
ATOM 1105 C CA . ASN A 1 134 ? -13.578 -13.828 4.164 1 96.69 134 ASN A CA 1
ATOM 1106 C C . ASN A 1 134 ? -13.32 -12.43 4.734 1 96.69 134 ASN A C 1
ATOM 1108 O O . ASN A 1 134 ? -13.188 -12.266 5.945 1 96.69 134 ASN A O 1
ATOM 1112 N N . ILE A 1 135 ? -13.32 -11.414 3.881 1 97.75 135 ILE A N 1
ATOM 1113 C CA . ILE A 1 135 ? -12.93 -10.109 4.418 1 97.75 135 ILE A CA 1
ATOM 1114 C C . ILE A 1 135 ? -14.125 -9.164 4.398 1 97.75 135 ILE A C 1
ATOM 1116 O O . ILE A 1 135 ? -14.094 -8.102 5.016 1 97.75 135 ILE A O 1
ATOM 1120 N N . GLU A 1 136 ? -15.195 -9.531 3.754 1 95.62 136 GLU A N 1
ATOM 1121 C CA . GLU A 1 136 ? -16.359 -8.672 3.621 1 95.62 136 GLU A CA 1
ATOM 1122 C C . GLU A 1 136 ? -16.984 -8.367 4.98 1 95.62 136 GLU A C 1
ATOM 1124 O O . GLU A 1 136 ? -17.266 -7.215 5.305 1 95.62 136 GLU A O 1
ATOM 1129 N N . GLU A 1 137 ? -17.156 -9.367 5.75 1 93.56 137 GLU A N 1
ATOM 1130 C CA . GLU A 1 137 ? -17.828 -9.203 7.035 1 93.56 137 GLU A CA 1
ATOM 1131 C C . GLU A 1 137 ? -17.031 -8.289 7.957 1 93.56 137 GLU A C 1
ATOM 1133 O O . GLU A 1 137 ? -17.578 -7.336 8.523 1 93.56 137 GLU A O 1
ATOM 1138 N N . PRO A 1 138 ? -15.758 -8.539 8.117 1 97.06 138 PRO A N 1
ATOM 1139 C CA . PRO A 1 138 ? -14.992 -7.613 8.961 1 97.06 138 PRO A CA 1
ATOM 1140 C C . PRO A 1 138 ? -15.023 -6.18 8.445 1 97.06 138 PRO A C 1
ATOM 1142 O O . PRO A 1 138 ? -15.055 -5.234 9.234 1 97.06 138 PRO A O 1
ATOM 1145 N N . PHE A 1 139 ? -15.055 -5.938 7.176 1 97.38 139 PHE A N 1
ATOM 1146 C CA . PHE A 1 139 ? -15.148 -4.586 6.637 1 97.38 139 PHE A CA 1
ATOM 1147 C C . PHE A 1 139 ? -16.516 -3.982 6.918 1 97.38 139 PHE A C 1
ATOM 1149 O O . PHE A 1 139 ? -16.625 -2.797 7.234 1 97.38 139 PHE A O 1
ATOM 1156 N N . LEU A 1 140 ? -17.484 -4.816 6.785 1 94.12 140 LEU A N 1
ATOM 1157 C CA . LEU A 1 140 ? -18.828 -4.336 7.086 1 94.12 140 LEU A CA 1
ATOM 1158 C C . LEU A 1 140 ? -18.953 -3.939 8.555 1 94.12 140 LEU A C 1
ATOM 1160 O O . LEU A 1 140 ? -19.531 -2.898 8.875 1 94.12 140 LEU A O 1
ATOM 1164 N N . SER A 1 141 ? -18.422 -4.797 9.359 1 95.5 141 SER A N 1
ATOM 1165 C CA . SER A 1 141 ? -18.422 -4.52 10.797 1 95.5 141 SER A CA 1
ATOM 1166 C C . SER A 1 141 ? -17.688 -3.221 11.109 1 95.5 141 SER A C 1
ATOM 1168 O O . SER A 1 141 ? -18.156 -2.42 11.922 1 95.5 141 SER A O 1
ATOM 1170 N N . LEU A 1 142 ? -16.578 -3.016 10.531 1 96.69 142 LEU A N 1
ATOM 1171 C CA . LEU A 1 142 ? -15.789 -1.796 10.695 1 96.69 142 LEU A CA 1
ATOM 1172 C C . LEU A 1 142 ? -16.562 -0.579 10.211 1 96.69 142 LEU A C 1
ATOM 1174 O O . LEU A 1 142 ? -16.578 0.463 10.867 1 96.69 142 LEU A O 1
ATOM 1178 N N . GLN A 1 143 ? -17.172 -0.721 9.102 1 95 143 GLN A N 1
ATOM 1179 C CA . GLN A 1 143 ? -17.953 0.364 8.523 1 95 143 GLN A CA 1
ATOM 1180 C C . GLN A 1 143 ? -19.062 0.806 9.469 1 95 143 GLN A C 1
ATOM 1182 O O . GLN A 1 143 ? -19.203 1.996 9.758 1 95 143 GLN A O 1
ATOM 1187 N N . GLU A 1 144 ? -19.766 -0.124 9.93 1 93.5 144 GLU A N 1
ATOM 1188 C CA . GLU A 1 144 ? -20.891 0.16 10.828 1 93.5 144 GLU A CA 1
ATOM 1189 C C . GLU A 1 144 ? -20.406 0.811 12.117 1 93.5 144 GLU A C 1
ATOM 1191 O O . GLU A 1 144 ? -20.969 1.815 12.562 1 93.5 144 GLU A O 1
ATOM 1196 N N . GLU A 1 145 ? -19.375 0.248 12.672 1 94.19 145 GLU A N 1
ATOM 1197 C CA . GLU A 1 145 ? -18.875 0.734 13.953 1 94.19 145 GLU A CA 1
ATOM 1198 C C . GLU A 1 145 ? -18.328 2.154 13.828 1 94.19 145 GLU A C 1
ATOM 1200 O O . GLU A 1 145 ? -18.609 3.008 14.672 1 94.19 145 GLU A O 1
ATOM 1205 N N . LEU A 1 146 ? -17.625 2.43 12.781 1 94.12 146 LEU A N 1
ATOM 1206 C CA . LEU A 1 146 ? -16.984 3.734 12.617 1 94.12 146 LEU A CA 1
ATOM 1207 C C . LEU A 1 146 ? -18.016 4.797 12.234 1 94.12 146 LEU A C 1
ATOM 1209 O O . LEU A 1 146 ? -17.891 5.957 12.633 1 94.12 146 LEU A O 1
ATOM 1213 N N . GLN A 1 147 ? -18.984 4.418 11.5 1 91.81 147 GLN A N 1
ATOM 1214 C CA . GLN A 1 147 ? -20.062 5.348 11.172 1 91.81 147 GLN A CA 1
ATOM 1215 C C . GLN A 1 147 ? -20.875 5.711 12.414 1 91.81 147 GLN A C 1
ATOM 1217 O O . GLN A 1 147 ? -21.219 6.879 12.617 1 91.81 147 GLN A O 1
ATOM 1222 N N . MET A 1 148 ? -21.156 4.699 13.156 1 88.81 148 MET A N 1
ATOM 1223 C CA . MET A 1 148 ? -21.906 4.934 14.391 1 88.81 148 MET A CA 1
ATOM 1224 C C . MET A 1 148 ? -21.125 5.828 15.344 1 88.81 148 MET A C 1
ATOM 1226 O O . MET A 1 148 ? -21.688 6.719 15.977 1 88.81 148 MET A O 1
ATOM 1230 N N . TYR A 1 149 ? -19.891 5.582 15.375 1 87.56 149 TYR A N 1
ATOM 1231 C CA . TYR A 1 149 ? -19.016 6.379 16.234 1 87.56 149 TYR A CA 1
ATOM 1232 C C . TYR A 1 149 ? -19 7.836 15.789 1 87.56 149 TYR A C 1
ATOM 1234 O O . TYR A 1 149 ? -19.062 8.742 16.625 1 87.56 149 TYR A O 1
ATOM 1242 N N . GLU A 1 150 ? -18.906 8.086 14.562 1 83.69 150 GLU A N 1
ATOM 1243 C CA . GLU A 1 150 ? -18.875 9.438 14.016 1 83.69 150 GLU A CA 1
ATOM 1244 C C . GLU A 1 150 ? -20.172 10.172 14.281 1 83.69 150 GLU A C 1
ATOM 1246 O O . GLU A 1 150 ? -20.172 11.359 14.625 1 83.69 150 GLU A O 1
ATOM 1251 N N . LYS A 1 151 ? -21.266 9.5 14.133 1 83.75 151 LYS A N 1
ATOM 1252 C CA . LYS A 1 151 ? -22.578 10.094 14.383 1 83.75 151 LYS A CA 1
ATOM 1253 C C . LYS A 1 151 ? -22.734 10.469 15.852 1 83.75 151 LYS A C 1
ATOM 1255 O O . LYS A 1 151 ? -23.281 11.523 16.172 1 83.75 151 LYS A O 1
ATOM 1260 N N . ASN A 1 152 ? -22.266 9.633 16.703 1 76.75 152 ASN A N 1
ATOM 1261 C CA . ASN A 1 152 ? -22.406 9.852 18.141 1 76.75 152 ASN A CA 1
ATOM 1262 C C . ASN A 1 152 ? -21.438 10.922 18.641 1 76.75 152 ASN A C 1
ATOM 1264 O O . ASN A 1 152 ? -21.75 11.633 19.609 1 76.75 152 ASN A O 1
ATOM 1268 N N . TYR A 1 153 ? -20.359 10.891 17.984 1 69.06 153 TYR A N 1
ATOM 1269 C CA . TYR A 1 153 ? -19.359 11.875 18.406 1 69.06 153 TYR A CA 1
ATOM 1270 C C . TYR A 1 153 ? -19.766 13.273 17.953 1 69.06 153 TYR A C 1
ATOM 1272 O O . TYR A 1 153 ? -19.609 14.242 18.703 1 69.06 153 TYR A O 1
ATOM 1280 N N . PHE A 1 154 ? -20.281 13.43 16.828 1 59.06 154 PHE A N 1
ATOM 1281 C CA . PHE A 1 154 ? -20.656 14.75 16.328 1 59.06 154 PHE A CA 1
ATOM 1282 C C . PHE A 1 154 ? -22.031 15.148 16.844 1 59.06 154 PHE A C 1
ATOM 1284 O O . PHE A 1 154 ? -22.422 16.312 16.75 1 59.06 154 PHE A O 1
ATOM 1291 N N . ALA A 1 155 ? -22.781 14.211 17.172 1 58.06 155 ALA A N 1
ATOM 1292 C CA . ALA A 1 155 ? -24.094 14.508 17.719 1 58.06 155 ALA A CA 1
ATOM 1293 C C . ALA A 1 155 ? -23.984 15.086 19.125 1 58.06 155 ALA A C 1
ATOM 1295 O O . ALA A 1 155 ? -24.906 15.766 19.594 1 58.06 155 ALA A O 1
ATOM 1296 N N . ASN A 1 156 ? -23.047 14.875 19.797 1 48.44 156 ASN A N 1
ATOM 1297 C CA . ASN A 1 156 ? -22.953 15.453 21.141 1 48.44 156 ASN A CA 1
ATOM 1298 C C . ASN A 1 156 ? -22.078 16.703 21.141 1 48.44 156 ASN A C 1
ATOM 1300 O O . ASN A 1 156 ? -21.016 16.719 20.516 1 48.44 156 ASN A O 1
ATOM 1304 N N . MET B 1 1 ? 10.711 32.531 -8.984 1 45.34 1 MET B N 1
ATOM 1305 C CA . MET B 1 1 ? 11.906 31.703 -9.078 1 45.34 1 MET B CA 1
ATOM 1306 C C . MET B 1 1 ? 11.734 30.422 -8.273 1 45.34 1 MET B C 1
ATOM 1308 O O . MET B 1 1 ? 12.023 29.328 -8.766 1 45.34 1 MET B O 1
ATOM 1312 N N . GLN B 1 2 ? 11.195 30.578 -6.953 1 55.91 2 GLN B N 1
ATOM 1313 C CA . GLN B 1 2 ? 11.016 29.453 -6.035 1 55.91 2 GLN B CA 1
ATOM 1314 C C . GLN B 1 2 ? 9.945 28.5 -6.543 1 55.91 2 GLN B C 1
ATOM 1316 O O . GLN B 1 2 ? 10.094 27.281 -6.434 1 55.91 2 GLN B O 1
ATOM 1321 N N . GLU B 1 3 ? 8.93 29.094 -7.234 1 57.28 3 GLU B N 1
ATOM 1322 C CA . GLU B 1 3 ? 7.816 28.297 -7.742 1 57.28 3 GLU B CA 1
ATOM 1323 C C . GLU B 1 3 ? 8.266 27.391 -8.891 1 57.28 3 GLU B C 1
ATOM 1325 O O . GLU B 1 3 ? 7.902 26.219 -8.938 1 57.28 3 GLU B O 1
ATOM 1330 N N . HIS B 1 4 ? 9.141 28.062 -9.734 1 61.81 4 HIS B N 1
ATOM 1331 C CA . HIS B 1 4 ? 9.609 27.312 -10.891 1 61.81 4 HIS B CA 1
ATOM 1332 C C . HIS B 1 4 ? 10.477 26.141 -10.461 1 61.81 4 HIS B C 1
ATOM 1334 O O . HIS B 1 4 ? 10.383 25.047 -11.039 1 61.81 4 HIS B O 1
ATOM 1340 N N . THR B 1 5 ? 11.016 26.359 -9.367 1 80.19 5 THR B N 1
ATOM 1341 C CA . THR B 1 5 ? 11.938 25.328 -8.906 1 80.19 5 THR B CA 1
ATOM 1342 C C . THR B 1 5 ? 11.172 24.141 -8.328 1 80.19 5 THR B C 1
ATOM 1344 O O . THR B 1 5 ? 11.492 22.984 -8.617 1 80.19 5 THR B O 1
ATOM 1347 N N . VAL B 1 6 ? 10.039 24.484 -7.734 1 86.19 6 VAL B N 1
ATOM 1348 C CA . VAL B 1 6 ? 9.281 23.422 -7.09 1 86.19 6 VAL B CA 1
ATOM 1349 C C . VAL B 1 6 ? 8.578 22.578 -8.148 1 86.19 6 VAL B C 1
ATOM 1351 O O . VAL B 1 6 ? 8.492 21.344 -8.016 1 86.19 6 VAL B O 1
ATOM 1354 N N . GLN B 1 7 ? 8.102 23.219 -9.148 1 87.44 7 GLN B N 1
ATOM 1355 C CA . GLN B 1 7 ? 7.441 22.5 -10.242 1 87.44 7 GLN B CA 1
ATOM 1356 C C . GLN B 1 7 ? 8.406 21.547 -10.93 1 87.44 7 GLN B C 1
ATOM 1358 O O . GLN B 1 7 ? 8.023 20.422 -11.281 1 87.44 7 GLN B O 1
ATOM 1363 N N . LYS B 1 8 ? 9.57 22 -11.117 1 90.69 8 LYS B N 1
ATOM 1364 C CA . LYS B 1 8 ? 10.586 21.156 -11.734 1 90.69 8 LYS B CA 1
ATOM 1365 C C . LYS B 1 8 ? 10.891 19.938 -10.867 1 90.69 8 LYS B C 1
ATOM 1367 O O . LYS B 1 8 ? 11.109 18.844 -11.383 1 90.69 8 LYS B O 1
ATOM 1372 N N . GLN B 1 9 ? 10.883 20.156 -9.578 1 93.69 9 GLN B N 1
ATOM 1373 C CA . GLN B 1 9 ? 11.133 19.062 -8.648 1 93.69 9 GLN B CA 1
ATOM 1374 C C . GLN B 1 9 ? 10 18.031 -8.68 1 93.69 9 GLN B C 1
ATOM 1376 O O . GLN B 1 9 ? 10.242 16.828 -8.609 1 93.69 9 GLN B O 1
ATOM 1381 N N . VAL B 1 10 ? 8.797 18.562 -8.805 1 94.56 10 VAL B N 1
ATOM 1382 C CA . VAL B 1 10 ? 7.637 17.672 -8.844 1 94.56 10 VAL B CA 1
ATOM 1383 C C . VAL B 1 10 ? 7.637 16.891 -10.148 1 94.56 10 VAL B C 1
ATOM 1385 O O . VAL B 1 10 ? 7.348 15.688 -10.156 1 94.56 10 VAL B O 1
ATOM 1388 N N . GLU B 1 11 ? 7.992 17.516 -11.211 1 95.38 11 GLU B N 1
ATOM 1389 C CA . GLU B 1 11 ? 8.078 16.828 -12.5 1 95.38 11 GLU B CA 1
ATOM 1390 C C . GLU B 1 11 ? 9.148 15.75 -12.484 1 95.38 11 GLU B C 1
ATOM 1392 O O . GLU B 1 11 ? 8.945 14.656 -13.023 1 95.38 11 GLU B O 1
ATOM 1397 N N . PHE B 1 12 ? 10.258 16.125 -11.953 1 97.25 12 PHE B N 1
ATOM 1398 C CA . PHE B 1 12 ? 11.352 15.164 -11.812 1 97.25 12 PHE B CA 1
ATOM 1399 C C . PHE B 1 12 ? 10.914 13.953 -10.992 1 97.25 12 PHE B C 1
ATOM 1401 O O . PHE B 1 12 ? 11.141 12.812 -11.398 1 97.25 12 PHE B O 1
ATOM 1408 N N . ALA B 1 13 ? 10.305 14.227 -9.859 1 98.06 13 ALA B N 1
ATOM 1409 C CA . ALA B 1 13 ? 9.82 13.148 -9 1 98.06 13 ALA B CA 1
ATOM 1410 C C . ALA B 1 13 ? 8.805 12.273 -9.734 1 98.06 13 ALA B C 1
ATOM 1412 O O . ALA B 1 13 ? 8.859 11.047 -9.656 1 98.06 13 ALA B O 1
ATOM 1413 N N . GLN B 1 14 ? 7.902 12.922 -10.477 1 98.31 14 GLN B N 1
ATOM 1414 C CA . GLN B 1 14 ? 6.883 12.203 -11.234 1 98.31 14 GLN B CA 1
ATOM 1415 C C . GLN B 1 14 ? 7.52 11.227 -12.219 1 98.31 14 GLN B C 1
ATOM 1417 O O . GLN B 1 14 ? 7.082 10.078 -12.344 1 98.31 14 GLN B O 1
ATOM 1422 N N . THR B 1 15 ? 8.5 11.586 -12.891 1 98.5 15 THR B N 1
ATOM 1423 C CA . THR B 1 15 ? 9.164 10.781 -13.906 1 98.5 15 THR B CA 1
ATOM 1424 C C . THR B 1 15 ? 9.859 9.578 -13.273 1 98.5 15 THR B C 1
ATOM 1426 O O . THR B 1 15 ? 9.75 8.461 -13.773 1 98.5 15 THR B O 1
ATOM 1429 N N . LYS B 1 16 ? 10.578 9.836 -12.156 1 98.81 16 LYS B N 1
ATOM 1430 C CA . LYS B 1 16 ? 11.289 8.758 -11.477 1 98.81 16 LYS B CA 1
ATOM 1431 C C . LYS B 1 16 ? 10.312 7.762 -10.852 1 98.81 16 LYS B C 1
ATOM 1433 O O . LYS B 1 16 ? 10.508 6.547 -10.961 1 98.81 16 LYS B O 1
ATOM 1438 N N . LEU B 1 17 ? 9.266 8.312 -10.289 1 98.88 17 LEU B N 1
ATOM 1439 C CA . LEU B 1 17 ? 8.258 7.453 -9.68 1 98.88 17 LEU B CA 1
ATOM 1440 C C . LEU B 1 17 ? 7.543 6.617 -10.734 1 98.88 17 LEU B C 1
ATOM 1442 O O . LEU B 1 17 ? 7.156 5.477 -10.461 1 98.88 17 LEU B O 1
ATOM 1446 N N . SER B 1 18 ? 7.363 7.152 -11.906 1 98.69 18 SER B N 1
ATOM 1447 C CA . SER B 1 18 ? 6.715 6.418 -12.992 1 98.69 18 SER B CA 1
ATOM 1448 C C . SER B 1 18 ? 7.512 5.172 -13.367 1 98.69 18 SER B C 1
ATOM 1450 O O . SER B 1 18 ? 6.938 4.094 -13.539 1 98.69 18 SER B O 1
ATOM 1452 N N . VAL B 1 19 ? 8.781 5.309 -13.461 1 98.62 19 VAL B N 1
ATOM 1453 C CA . VAL B 1 19 ? 9.656 4.188 -13.797 1 98.62 19 VAL B CA 1
ATOM 1454 C C . VAL B 1 19 ? 9.641 3.162 -12.664 1 98.62 19 VAL B C 1
ATOM 1456 O O . VAL B 1 19 ? 9.477 1.965 -12.906 1 98.62 19 VAL B O 1
ATOM 1459 N N . ILE B 1 20 ? 9.789 3.627 -11.453 1 98.81 20 ILE B N 1
ATOM 1460 C CA . ILE B 1 20 ? 9.875 2.77 -10.281 1 98.81 20 ILE B CA 1
ATOM 1461 C C . ILE B 1 20 ? 8.578 1.972 -10.133 1 98.81 20 ILE B C 1
ATOM 1463 O O . ILE B 1 20 ? 8.609 0.748 -9.977 1 98.81 20 ILE B O 1
ATOM 1467 N N . GLU B 1 21 ? 7.477 2.721 -10.148 1 98.69 21 GLU B N 1
ATOM 1468 C CA . GLU B 1 21 ? 6.168 2.102 -9.953 1 98.69 21 GLU B CA 1
ATOM 1469 C C . GLU B 1 21 ? 5.895 1.042 -11.016 1 98.69 21 GLU B C 1
ATOM 1471 O O . GLU B 1 21 ? 5.375 -0.034 -10.711 1 98.69 21 GLU B O 1
ATOM 1476 N N . GLN B 1 22 ? 6.219 1.334 -12.266 1 98.69 22 GLN B N 1
ATOM 1477 C CA . GLN B 1 22 ? 6.004 0.382 -13.352 1 98.69 22 GLN B CA 1
ATOM 1478 C C . GLN B 1 22 ? 6.789 -0.905 -13.117 1 98.69 22 GLN B C 1
ATOM 1480 O O . GLN B 1 22 ? 6.266 -2.004 -13.312 1 98.69 22 GLN B O 1
ATOM 1485 N N . LYS B 1 23 ? 8.023 -0.824 -12.727 1 98.81 23 LYS B N 1
ATOM 1486 C CA . LYS B 1 23 ? 8.875 -1.987 -12.484 1 98.81 23 LYS B CA 1
ATOM 1487 C C . LYS B 1 23 ? 8.383 -2.789 -11.281 1 98.81 23 LYS B C 1
ATOM 1489 O O . LYS B 1 23 ? 8.328 -4.02 -11.328 1 98.81 23 LYS B O 1
ATOM 1494 N N . LEU B 1 24 ? 7.973 -2.111 -10.203 1 98.88 24 LEU B N 1
ATOM 1495 C CA . LEU B 1 24 ? 7.48 -2.768 -9 1 98.88 24 LEU B CA 1
ATOM 1496 C C . LEU B 1 24 ? 6.164 -3.492 -9.281 1 98.88 24 LEU B C 1
ATOM 1498 O O . LEU B 1 24 ? 6 -4.652 -8.898 1 98.88 24 LEU B O 1
ATOM 1502 N N . GLN B 1 25 ? 5.266 -2.779 -9.984 1 98.75 25 GLN B N 1
ATOM 1503 C CA . GLN B 1 25 ? 3.963 -3.361 -10.273 1 98.75 25 GLN B CA 1
ATOM 1504 C C . GLN B 1 25 ? 4.098 -4.582 -11.18 1 98.75 25 GLN B C 1
ATOM 1506 O O . GLN B 1 25 ? 3.445 -5.605 -10.953 1 98.75 25 GLN B O 1
ATOM 1511 N N . HIS B 1 26 ? 4.922 -4.469 -12.188 1 98.75 26 HIS B N 1
ATOM 1512 C CA . HIS B 1 26 ? 5.133 -5.605 -13.07 1 98.75 26 HIS B CA 1
ATOM 1513 C C . HIS B 1 26 ? 5.699 -6.797 -12.312 1 98.75 26 HIS B C 1
ATOM 1515 O O . HIS B 1 26 ? 5.223 -7.926 -12.477 1 98.75 26 HIS B O 1
ATOM 1521 N N . TYR B 1 27 ? 6.664 -6.578 -11.531 1 98.94 27 TYR B N 1
ATOM 1522 C CA . TYR B 1 27 ? 7.285 -7.664 -10.773 1 98.94 27 TYR B CA 1
ATOM 1523 C C . TYR B 1 27 ? 6.273 -8.336 -9.852 1 98.94 27 TYR B C 1
ATOM 1525 O O . TYR B 1 27 ? 6.156 -9.562 -9.836 1 98.94 27 TYR B O 1
ATOM 1533 N N . LEU B 1 28 ? 5.508 -7.562 -9.094 1 98.88 28 LEU B N 1
ATOM 1534 C CA . LEU B 1 28 ? 4.559 -8.086 -8.125 1 98.88 28 LEU B CA 1
ATOM 1535 C C . LEU B 1 28 ? 3.395 -8.781 -8.82 1 98.88 28 LEU B C 1
ATOM 1537 O O . LEU B 1 28 ? 2.775 -9.688 -8.25 1 98.88 28 LEU B O 1
ATOM 1541 N N . ASN B 1 29 ? 3.133 -8.398 -10.094 1 98.88 29 ASN B N 1
ATOM 1542 C CA . ASN B 1 29 ? 2.061 -9.016 -10.867 1 98.88 29 ASN B CA 1
ATOM 1543 C C . ASN B 1 29 ? 2.396 -10.461 -11.242 1 98.88 29 ASN B C 1
ATOM 1545 O O . ASN B 1 29 ? 1.501 -11.258 -11.516 1 98.88 29 ASN B O 1
ATOM 1549 N N . TYR B 1 30 ? 3.684 -10.766 -11.195 1 98.75 30 TYR B N 1
ATOM 1550 C CA . TYR B 1 30 ? 4.055 -12.086 -11.711 1 98.75 30 TYR B CA 1
ATOM 1551 C C . TYR B 1 30 ? 4.914 -12.836 -10.703 1 98.75 30 TYR B C 1
ATOM 1553 O O . TYR B 1 30 ? 5.492 -13.875 -11.031 1 98.75 30 TYR B O 1
ATOM 1561 N N . THR B 1 31 ? 4.988 -12.352 -9.508 1 98.75 31 THR B N 1
ATOM 1562 C CA . THR B 1 31 ? 5.789 -13 -8.477 1 98.75 31 THR B CA 1
ATOM 1563 C C . THR B 1 31 ? 4.945 -13.289 -7.238 1 98.75 31 THR B C 1
ATOM 1565 O O . THR B 1 31 ? 4.129 -12.461 -6.832 1 98.75 31 THR B O 1
ATOM 1568 N N . ASN B 1 32 ? 5.074 -14.398 -6.688 1 98.69 32 ASN B N 1
ATOM 1569 C CA . ASN B 1 32 ? 4.57 -14.828 -5.387 1 98.69 32 ASN B CA 1
ATOM 1570 C C . ASN B 1 32 ? 5.574 -15.719 -4.668 1 98.69 32 ASN B C 1
ATOM 1572 O O . ASN B 1 32 ? 6.684 -15.938 -5.16 1 98.69 32 ASN B O 1
ATOM 1576 N N . ILE B 1 33 ? 5.223 -16.266 -3.52 1 98.75 33 ILE B N 1
ATOM 1577 C CA . ILE B 1 33 ? 6.16 -17.031 -2.715 1 98.75 33 ILE B CA 1
ATOM 1578 C C . ILE B 1 33 ? 6.562 -18.297 -3.469 1 98.75 33 ILE B C 1
ATOM 1580 O O . ILE B 1 33 ? 7.734 -18.688 -3.457 1 98.75 33 ILE B O 1
ATOM 1584 N N . THR B 1 34 ? 5.629 -18.891 -4.176 1 98.5 34 THR B N 1
ATOM 1585 C CA . THR B 1 34 ? 5.902 -20.109 -4.914 1 98.5 34 THR B CA 1
ATOM 1586 C C . THR B 1 34 ? 6.941 -19.875 -6.004 1 98.5 34 THR B C 1
ATOM 1588 O O . THR B 1 34 ? 7.84 -20.688 -6.207 1 98.5 34 THR B O 1
ATOM 1591 N N . VAL B 1 35 ? 6.82 -18.766 -6.676 1 98.44 35 VAL B N 1
ATOM 1592 C CA . VAL B 1 35 ? 7.762 -18.406 -7.734 1 98.44 35 VAL B CA 1
ATOM 1593 C C . VAL B 1 35 ? 9.148 -18.203 -7.141 1 98.44 35 VAL B C 1
ATOM 1595 O O . VAL B 1 35 ? 10.141 -18.688 -7.68 1 98.44 35 VAL B O 1
ATOM 1598 N N . LEU B 1 36 ? 9.188 -17.5 -6.012 1 98.62 36 LEU B N 1
ATOM 1599 C CA . LEU B 1 36 ? 10.469 -17.234 -5.355 1 98.62 36 LEU B CA 1
ATOM 1600 C C . LEU B 1 36 ? 11.117 -18.531 -4.895 1 98.62 36 LEU B C 1
ATOM 1602 O O . LEU B 1 36 ? 12.328 -18.703 -5.035 1 98.62 36 LEU B O 1
ATOM 1606 N N . GLU B 1 37 ? 10.312 -19.406 -4.387 1 98.19 37 GLU B N 1
ATOM 1607 C CA . GLU B 1 37 ? 10.82 -20.672 -3.896 1 98.19 37 GLU B CA 1
ATOM 1608 C C . GLU B 1 37 ? 11.336 -21.547 -5.043 1 98.19 37 GLU B C 1
ATOM 1610 O O . GLU B 1 37 ? 12.32 -22.281 -4.887 1 98.19 37 GLU B O 1
ATOM 1615 N N . ARG B 1 38 ? 10.68 -21.484 -6.152 1 97.44 38 ARG B N 1
ATOM 1616 C CA . ARG B 1 38 ? 11.117 -22.219 -7.332 1 97.44 38 ARG B CA 1
ATOM 1617 C C . ARG B 1 38 ? 12.461 -21.703 -7.84 1 97.44 38 ARG B C 1
ATOM 1619 O O . ARG B 1 38 ? 13.312 -22.484 -8.266 1 97.44 38 ARG B O 1
ATOM 1626 N N . GLU B 1 39 ? 12.578 -20.453 -7.824 1 96.5 39 GLU B N 1
ATOM 1627 C CA . GLU B 1 39 ? 13.82 -19.828 -8.281 1 96.5 39 GLU B CA 1
ATOM 1628 C C . GLU B 1 39 ? 14.961 -20.109 -7.301 1 96.5 39 GLU B C 1
ATOM 1630 O O . GLU B 1 39 ? 16.109 -20.281 -7.715 1 96.5 39 GLU B O 1
ATOM 1635 N N . GLY B 1 40 ? 14.719 -20.031 -6.121 1 91.44 40 GLY B N 1
ATOM 1636 C CA . GLY B 1 40 ? 15.703 -20.266 -5.078 1 91.44 40 GLY B CA 1
ATOM 1637 C C . GLY B 1 40 ? 15.391 -21.469 -4.219 1 91.44 40 GLY B C 1
ATOM 1638 O O . GLY B 1 40 ? 15.203 -22.578 -4.734 1 91.44 40 GLY B O 1
ATOM 1639 N N . LYS B 1 41 ? 15.219 -21.375 -2.953 1 93.19 41 LYS B N 1
ATOM 1640 C CA . LYS B 1 41 ? 14.742 -22.328 -1.953 1 93.19 41 LYS B CA 1
ATOM 1641 C C . LYS B 1 41 ? 13.719 -21.688 -1.025 1 93.19 41 LYS B C 1
ATOM 1643 O O . LYS B 1 41 ? 13.422 -20.5 -1.144 1 93.19 41 LYS B O 1
ATOM 1648 N N . GLU B 1 42 ? 13.156 -22.484 -0.291 1 93.62 42 GLU B N 1
ATOM 1649 C CA . GLU B 1 42 ? 12.227 -21.953 0.697 1 93.62 42 GLU B CA 1
ATOM 1650 C C . GLU B 1 42 ? 12.938 -21.078 1.713 1 93.62 42 GLU B C 1
ATOM 1652 O O . GLU B 1 42 ? 13.969 -21.469 2.266 1 93.62 42 GLU B O 1
ATOM 1657 N N . LYS B 1 43 ? 12.383 -19.844 1.886 1 95.19 43 LYS B N 1
ATOM 1658 C CA . LYS B 1 43 ? 12.969 -18.938 2.855 1 95.19 43 LYS B CA 1
ATOM 1659 C C . LYS B 1 43 ? 11.883 -18.234 3.684 1 95.19 43 LYS B C 1
ATOM 1661 O O . LYS B 1 43 ? 10.836 -17.875 3.158 1 95.19 43 LYS B O 1
ATOM 1666 N N . GLU B 1 44 ? 12.242 -17.938 4.91 1 97.44 44 GLU B N 1
ATOM 1667 C CA . GLU B 1 44 ? 11.336 -17.25 5.816 1 97.44 44 GLU B CA 1
ATOM 1668 C C . GLU B 1 44 ? 11.242 -15.766 5.465 1 97.44 44 GLU B C 1
ATOM 1670 O O . GLU B 1 44 ? 10.297 -15.086 5.867 1 97.44 44 GLU B O 1
ATOM 1675 N N . GLU B 1 45 ? 12.164 -15.227 4.652 1 98.31 45 GLU B N 1
ATOM 1676 C CA . GLU B 1 45 ? 12.25 -13.812 4.309 1 98.31 45 GLU B CA 1
ATOM 1677 C C . GLU B 1 45 ? 11.25 -13.453 3.215 1 98.31 45 GLU B C 1
ATOM 1679 O O . GLU B 1 45 ? 10.914 -12.281 3.035 1 98.31 45 GLU B O 1
ATOM 1684 N N . TYR B 1 46 ? 10.727 -14.445 2.506 1 98.56 46 TYR B N 1
ATOM 1685 C CA . TYR B 1 46 ? 9.992 -14.164 1.279 1 98.56 46 TYR B CA 1
ATOM 1686 C C . TYR B 1 46 ? 8.688 -13.43 1.579 1 98.56 46 TYR B C 1
ATOM 1688 O O . TYR B 1 46 ? 8.367 -12.43 0.932 1 98.56 46 TYR B O 1
ATOM 1696 N N . PRO B 1 47 ? 7.938 -13.867 2.578 1 98.69 47 PRO B N 1
ATOM 1697 C CA . PRO B 1 47 ? 6.734 -13.094 2.887 1 98.69 47 PRO B CA 1
ATOM 1698 C C . PRO B 1 47 ? 7.047 -11.656 3.285 1 98.69 47 PRO B C 1
ATOM 1700 O O . PRO B 1 47 ? 6.324 -10.734 2.896 1 98.69 47 PRO B O 1
ATOM 1703 N N . LEU B 1 48 ? 8.086 -11.508 4.039 1 98.62 48 LEU B N 1
ATOM 1704 C CA . LEU B 1 48 ? 8.484 -10.18 4.508 1 98.62 48 LEU B CA 1
ATOM 1705 C C . LEU B 1 48 ? 8.992 -9.328 3.348 1 98.62 48 LEU B C 1
ATOM 1707 O O . LEU B 1 48 ? 8.711 -8.125 3.293 1 98.62 48 LEU B O 1
ATOM 1711 N N . LEU B 1 49 ? 9.688 -9.961 2.428 1 98.69 49 LEU B N 1
ATOM 1712 C CA . LEU B 1 49 ? 10.172 -9.289 1.229 1 98.69 49 LEU B CA 1
ATOM 1713 C C . LEU B 1 49 ? 9.008 -8.766 0.393 1 98.69 49 LEU B C 1
ATOM 1715 O O . LEU B 1 49 ? 8.984 -7.59 0.02 1 98.69 49 LEU B O 1
ATOM 1719 N N . LEU B 1 50 ? 8.078 -9.633 0.152 1 98.88 50 LEU B N 1
ATOM 1720 C CA . LEU B 1 50 ? 6.93 -9.258 -0.669 1 98.88 50 LEU B CA 1
ATOM 1721 C C . LEU B 1 50 ? 6.102 -8.18 0.018 1 98.88 50 LEU B C 1
ATOM 1723 O O . LEU B 1 50 ? 5.57 -7.285 -0.643 1 98.88 50 LEU B O 1
ATOM 1727 N N . SER B 1 51 ? 6 -8.266 1.283 1 98.75 51 SER B N 1
ATOM 1728 C CA . SER B 1 51 ? 5.289 -7.242 2.037 1 98.75 51 SER B CA 1
ATOM 1729 C C . SER B 1 51 ? 5.938 -5.871 1.854 1 98.75 51 SER B C 1
ATOM 1731 O O . SER B 1 51 ? 5.246 -4.883 1.599 1 98.75 51 SER B O 1
ATOM 1733 N N . ASP B 1 52 ? 7.246 -5.785 1.979 1 98.62 52 ASP B N 1
ATOM 1734 C CA . ASP B 1 52 ? 7.953 -4.523 1.814 1 98.62 52 ASP B CA 1
ATOM 1735 C C . ASP B 1 52 ? 7.844 -4.012 0.379 1 98.62 52 ASP B C 1
ATOM 1737 O O . ASP B 1 52 ? 7.715 -2.809 0.15 1 98.62 52 ASP B O 1
ATOM 1741 N N . LEU B 1 53 ? 7.902 -4.902 -0.553 1 98.81 53 LEU B N 1
ATOM 1742 C CA . LEU B 1 53 ? 7.797 -4.496 -1.95 1 98.81 53 LEU B CA 1
ATOM 1743 C C . LEU B 1 53 ? 6.395 -3.979 -2.26 1 98.81 53 LEU B C 1
ATOM 1745 O O . LEU B 1 53 ? 6.234 -3.031 -3.033 1 98.81 53 LEU B O 1
ATOM 1749 N N . ARG B 1 54 ? 5.391 -4.602 -1.7 1 98.81 54 ARG B N 1
ATOM 1750 C CA . ARG B 1 54 ? 4.031 -4.102 -1.872 1 98.81 54 ARG B CA 1
ATOM 1751 C C . ARG B 1 54 ? 3.883 -2.701 -1.279 1 98.81 54 ARG B C 1
ATOM 1753 O O . ARG B 1 54 ? 3.254 -1.83 -1.882 1 98.81 54 ARG B O 1
ATOM 1760 N N . ARG B 1 55 ? 4.438 -2.52 -0.133 1 98.5 55 ARG B N 1
ATOM 1761 C CA . ARG B 1 55 ? 4.406 -1.208 0.504 1 98.5 55 ARG B CA 1
ATOM 1762 C C . ARG B 1 55 ? 5.051 -0.151 -0.386 1 98.5 55 ARG B C 1
ATOM 1764 O O . ARG B 1 55 ? 4.473 0.913 -0.616 1 98.5 55 ARG B O 1
ATOM 1771 N N . LEU B 1 56 ? 6.191 -0.509 -0.862 1 98.75 56 LEU B N 1
ATOM 1772 C CA . LEU B 1 56 ? 6.914 0.403 -1.742 1 98.75 56 LEU B CA 1
ATOM 1773 C C . LEU B 1 56 ? 6.102 0.707 -2.996 1 98.75 56 LEU B C 1
ATOM 1775 O O . LEU B 1 56 ? 6.004 1.863 -3.414 1 98.75 56 LEU B O 1
ATOM 1779 N N . SER B 1 57 ? 5.527 -0.281 -3.586 1 98.81 57 SER B N 1
ATOM 1780 C CA . SER B 1 57 ? 4.754 -0.142 -4.816 1 98.81 57 SER B CA 1
ATOM 1781 C C . SER B 1 57 ? 3.555 0.78 -4.613 1 98.81 57 SER B C 1
ATOM 1783 O O . SER B 1 57 ? 3.309 1.673 -5.426 1 98.81 57 SER B O 1
ATOM 1785 N N . VAL B 1 58 ? 2.879 0.576 -3.572 1 98.69 58 VAL B N 1
ATOM 1786 C CA . VAL B 1 58 ? 1.664 1.337 -3.301 1 98.69 58 VAL B CA 1
ATOM 1787 C C . VAL B 1 58 ? 2.02 2.799 -3.033 1 98.69 58 VAL B C 1
ATOM 1789 O O . VAL B 1 58 ? 1.398 3.707 -3.592 1 98.69 58 VAL B O 1
ATOM 1792 N N . HIS B 1 59 ? 3.025 3.045 -2.211 1 98.69 59 HIS B N 1
ATOM 1793 C CA . HIS B 1 59 ? 3.422 4.414 -1.897 1 98.69 59 HIS B CA 1
ATOM 1794 C C . HIS B 1 59 ? 3.949 5.133 -3.135 1 98.69 59 HIS B C 1
ATOM 1796 O O . HIS B 1 59 ? 3.662 6.312 -3.342 1 98.69 59 HIS B O 1
ATOM 1802 N N . CYS B 1 60 ? 4.68 4.453 -3.922 1 98.81 60 CYS B N 1
ATOM 1803 C CA . CYS B 1 60 ? 5.195 5.074 -5.137 1 98.81 60 CYS B CA 1
ATOM 1804 C C . CYS B 1 60 ? 4.07 5.367 -6.121 1 98.81 60 CYS B C 1
ATOM 1806 O O . CYS B 1 60 ? 4.078 6.406 -6.789 1 98.81 60 CYS B O 1
ATOM 1808 N N . LEU B 1 61 ? 3.129 4.473 -6.23 1 98.75 61 LEU B N 1
ATOM 1809 C CA . LEU B 1 61 ? 1.983 4.703 -7.102 1 98.75 61 LEU B CA 1
ATOM 1810 C C . LEU B 1 61 ? 1.188 5.922 -6.645 1 98.75 61 LEU B C 1
ATOM 1812 O O . LEU B 1 61 ? 0.857 6.793 -7.453 1 98.75 61 LEU B O 1
ATOM 1816 N N . GLU B 1 62 ? 0.89 5.973 -5.41 1 98.31 62 GLU B N 1
ATOM 1817 C CA . GLU B 1 62 ? 0.124 7.094 -4.875 1 98.31 62 GLU B CA 1
ATOM 1818 C C . GLU B 1 62 ? 0.878 8.406 -5.047 1 98.31 62 GLU B C 1
ATOM 1820 O O . GLU B 1 62 ? 0.277 9.438 -5.363 1 98.31 62 GLU B O 1
ATOM 1825 N N . ALA B 1 63 ? 2.17 8.391 -4.793 1 98.56 63 ALA B N 1
ATOM 1826 C CA . ALA B 1 63 ? 3.008 9.57 -4.969 1 98.56 63 ALA B CA 1
ATOM 1827 C C . ALA B 1 63 ? 3.025 10.023 -6.426 1 98.56 63 ALA B C 1
ATOM 1829 O O . ALA B 1 63 ? 2.904 11.219 -6.715 1 98.56 63 ALA B O 1
ATOM 1830 N N . LYS B 1 64 ? 3.18 9.102 -7.309 1 98.69 64 LYS B N 1
ATOM 1831 C CA . LYS B 1 64 ? 3.154 9.406 -8.734 1 98.69 64 LYS B CA 1
ATOM 1832 C C . LYS B 1 64 ? 1.846 10.086 -9.133 1 98.69 64 LYS B C 1
ATOM 1834 O O . LYS B 1 64 ? 1.853 11.086 -9.844 1 98.69 64 LYS B O 1
ATOM 1839 N N . GLU B 1 65 ? 0.787 9.523 -8.664 1 98 65 GLU B N 1
ATOM 1840 C CA . GLU B 1 65 ? -0.53 10.07 -8.977 1 98 65 GLU B CA 1
ATOM 1841 C C . GLU B 1 65 ? -0.698 11.477 -8.406 1 98 65 GLU B C 1
ATOM 1843 O O . GLU B 1 65 ? -1.293 12.344 -9.039 1 98 65 GLU B O 1
ATOM 1848 N N . ALA B 1 66 ? -0.251 11.688 -7.176 1 96.31 66 ALA B N 1
ATOM 1849 C CA . ALA B 1 66 ? -0.3 13.016 -6.57 1 96.31 66 ALA B CA 1
ATOM 1850 C C . ALA B 1 66 ? 0.511 14.016 -7.383 1 96.31 66 ALA B C 1
ATOM 1852 O O . ALA B 1 66 ? 0.069 15.148 -7.602 1 96.31 66 ALA B O 1
ATOM 1853 N N . CYS B 1 67 ? 1.687 13.625 -7.848 1 96.5 67 CYS B N 1
ATOM 1854 C CA . CYS B 1 67 ? 2.492 14.492 -8.703 1 96.5 67 CYS B CA 1
ATOM 1855 C C . CYS B 1 67 ? 1.747 14.828 -9.992 1 96.5 67 CYS B C 1
ATOM 1857 O O . CYS B 1 67 ? 1.727 15.992 -10.406 1 96.5 67 CYS B O 1
ATOM 1859 N N . THR B 1 68 ? 1.123 13.836 -10.547 1 96.44 68 THR B N 1
ATOM 1860 C CA . THR B 1 68 ? 0.384 14.031 -11.789 1 96.44 68 THR B CA 1
ATOM 1861 C C . THR B 1 68 ? -0.757 15.023 -11.586 1 96.44 68 THR B C 1
ATOM 1863 O O . THR B 1 68 ? -0.974 15.906 -12.414 1 96.44 68 THR B O 1
ATOM 1866 N N . MET B 1 69 ? -1.423 14.828 -10.461 1 94.25 69 MET B N 1
ATOM 1867 C CA . MET B 1 69 ? -2.523 15.734 -10.148 1 94.25 69 MET B CA 1
ATOM 1868 C C . MET B 1 69 ? -2.021 17.172 -9.977 1 94.25 69 MET B C 1
ATOM 1870 O O . MET B 1 69 ? -2.641 18.109 -10.477 1 94.25 69 MET B O 1
ATOM 1874 N N . PHE B 1 70 ? -0.913 17.312 -9.328 1 90.69 70 PHE B N 1
ATOM 1875 C CA . PHE B 1 70 ? -0.32 18.625 -9.094 1 90.69 70 PHE B CA 1
ATOM 1876 C C . PHE B 1 70 ? 0.085 19.281 -10.414 1 90.69 70 PHE B C 1
ATOM 1878 O O . PHE B 1 70 ? -0.14 20.469 -10.617 1 90.69 70 PHE B O 1
ATOM 1885 N N . LEU B 1 71 ? 0.615 18.531 -11.312 1 91.5 71 LEU B N 1
ATOM 1886 C CA . LEU B 1 71 ? 1.154 19.047 -12.57 1 91.5 71 LEU B CA 1
ATOM 1887 C C . LEU B 1 71 ? 0.032 19.391 -13.539 1 91.5 71 LEU B C 1
ATOM 1889 O O . LEU B 1 71 ? 0.209 20.219 -14.43 1 91.5 71 LEU B O 1
ATOM 1893 N N . THR B 1 72 ? -1.007 18.781 -13.297 1 91.19 72 THR B N 1
ATOM 1894 C CA . THR B 1 72 ? -2.121 19.016 -14.211 1 91.19 72 THR B CA 1
ATOM 1895 C C . THR B 1 72 ? -2.988 20.172 -13.711 1 91.19 72 THR B C 1
ATOM 1897 O O . THR B 1 72 ? -3.721 20.781 -14.484 1 91.19 72 THR B O 1
ATOM 1900 N N . THR B 1 73 ? -2.824 20.438 -12.375 1 81.88 73 THR B N 1
ATOM 1901 C CA . THR B 1 73 ? -3.604 21.531 -11.797 1 81.88 73 THR B CA 1
ATOM 1902 C C . THR B 1 73 ? -2.859 22.859 -11.938 1 81.88 73 THR B C 1
ATOM 1904 O O . THR B 1 73 ? -1.632 22.891 -11.828 1 81.88 73 THR B O 1
ATOM 1907 N N . LYS B 1 74 ? -3.268 23.891 -12.531 1 67.62 74 LYS B N 1
ATOM 1908 C CA . LYS B 1 74 ? -2.674 25.172 -12.914 1 67.62 74 LYS B CA 1
ATOM 1909 C C . LYS B 1 74 ? -2.326 26 -11.688 1 67.62 74 LYS B C 1
ATOM 1911 O O . LYS B 1 74 ? -1.543 26.953 -11.781 1 67.62 74 LYS B O 1
ATOM 1916 N N . ALA B 1 75 ? -2.865 25.594 -10.586 1 65.81 75 ALA B N 1
ATOM 1917 C CA . ALA B 1 75 ? -2.621 26.484 -9.453 1 65.81 75 ALA B CA 1
ATOM 1918 C C . ALA B 1 75 ? -2.293 25.688 -8.188 1 65.81 75 ALA B C 1
ATOM 1920 O O . ALA B 1 75 ? -3.193 25.172 -7.523 1 65.81 75 ALA B O 1
ATOM 1921 N N . VAL B 1 76 ? -1.155 25.125 -8.023 1 70.12 76 VAL B N 1
ATOM 1922 C CA . VAL B 1 76 ? -0.891 24.516 -6.727 1 70.12 76 VAL B CA 1
ATOM 1923 C C . VAL B 1 76 ? 0.023 25.422 -5.902 1 70.12 76 VAL B C 1
ATOM 1925 O O . VAL B 1 76 ? 1.118 25.781 -6.344 1 70.12 76 VAL B O 1
ATOM 1928 N N . PRO B 1 77 ? -0.521 25.672 -4.754 1 78.62 77 PRO B N 1
ATOM 1929 C CA . PRO B 1 77 ? 0.332 26.453 -3.848 1 78.62 77 PRO B CA 1
ATOM 1930 C C . PRO B 1 77 ? 1.671 25.766 -3.572 1 78.62 77 PRO B C 1
ATOM 1932 O O . PRO B 1 77 ? 1.727 24.547 -3.42 1 78.62 77 PRO B O 1
ATOM 1935 N N . SER B 1 78 ? 2.676 26.484 -3.492 1 80.75 78 SER B N 1
ATOM 1936 C CA . SER B 1 78 ? 4.039 26.016 -3.275 1 80.75 78 SER B CA 1
ATOM 1937 C C . SER B 1 78 ? 4.148 25.219 -1.98 1 80.75 78 SER B C 1
ATOM 1939 O O . SER B 1 78 ? 4.867 24.219 -1.922 1 80.75 78 SER B O 1
ATOM 1941 N N . ALA B 1 79 ? 3.447 25.625 -1.078 1 85.75 79 ALA B N 1
ATOM 1942 C CA . ALA B 1 79 ? 3.51 24.953 0.215 1 85.75 79 ALA B CA 1
ATOM 1943 C C . ALA B 1 79 ? 3.012 23.516 0.105 1 85.75 79 ALA B C 1
ATOM 1945 O O . ALA B 1 79 ? 3.584 22.594 0.711 1 85.75 79 ALA B O 1
ATOM 1946 N N . GLN B 1 80 ? 1.974 23.281 -0.636 1 89.19 80 GLN B N 1
ATOM 1947 C CA . GLN B 1 80 ? 1.438 21.953 -0.845 1 89.19 80 GLN B CA 1
ATOM 1948 C C . GLN B 1 80 ? 2.41 21.078 -1.644 1 89.19 80 GLN B C 1
ATOM 1950 O O . GLN B 1 80 ? 2.564 19.891 -1.365 1 89.19 80 GLN B O 1
ATOM 1955 N N . ALA B 1 81 ? 3.027 21.719 -2.58 1 89.25 81 ALA B N 1
ATOM 1956 C CA . ALA B 1 81 ? 4.008 20.984 -3.387 1 89.25 81 ALA B CA 1
ATOM 1957 C C . ALA B 1 81 ? 5.199 20.547 -2.539 1 89.25 81 ALA B C 1
ATOM 1959 O O . ALA B 1 81 ? 5.719 19.453 -2.711 1 89.25 81 ALA B O 1
ATOM 1960 N N . GLN B 1 82 ? 5.602 21.406 -1.689 1 90.19 82 GLN B N 1
ATOM 1961 C CA . GLN B 1 82 ? 6.707 21.078 -0.796 1 90.19 82 GLN B CA 1
ATOM 1962 C C . GLN B 1 82 ? 6.34 19.938 0.14 1 90.19 82 GLN B C 1
ATOM 1964 O O . GLN B 1 82 ? 7.164 19.062 0.415 1 90.19 82 GLN B O 1
ATOM 1969 N N . GLN B 1 83 ? 5.18 20 0.574 1 93.56 83 GLN B N 1
ATOM 1970 C CA . GLN B 1 83 ? 4.703 18.922 1.43 1 93.56 83 GLN B CA 1
ATOM 1971 C C . GLN B 1 83 ? 4.676 17.594 0.674 1 93.56 83 GLN B C 1
ATOM 1973 O O . GLN B 1 83 ? 5.008 16.547 1.233 1 93.56 83 GLN B O 1
ATOM 1978 N N . LEU B 1 84 ? 4.266 17.672 -0.556 1 95.19 84 LEU B N 1
ATOM 1979 C CA . LEU B 1 84 ? 4.25 16.469 -1.39 1 95.19 84 LEU B CA 1
ATOM 1980 C C . LEU B 1 84 ? 5.652 15.898 -1.552 1 95.19 84 LEU B C 1
ATOM 1982 O O . LEU B 1 84 ? 5.863 14.695 -1.392 1 95.19 84 LEU B O 1
ATOM 1986 N N . LEU B 1 85 ? 6.621 16.766 -1.785 1 96.06 85 LEU B N 1
ATOM 1987 C CA . LEU B 1 85 ? 7.996 16.312 -1.981 1 96.06 85 LEU B CA 1
ATOM 1988 C C . LEU B 1 85 ? 8.555 15.703 -0.703 1 96.06 85 LEU B C 1
ATOM 1990 O O . LEU B 1 85 ? 9.281 14.703 -0.752 1 96.06 85 LEU B O 1
ATOM 1994 N N . LYS B 1 86 ? 8.195 16.266 0.393 1 95.81 86 LYS B N 1
ATOM 1995 C CA . LYS B 1 86 ? 8.617 15.719 1.679 1 95.81 86 LYS B CA 1
ATOM 1996 C C . LYS B 1 86 ? 8.023 14.336 1.904 1 95.81 86 LYS B C 1
ATOM 1998 O O . LYS B 1 86 ? 8.703 13.43 2.391 1 95.81 86 LYS B O 1
ATOM 2003 N N . ARG B 1 87 ? 6.797 14.141 1.596 1 96.94 87 ARG B N 1
ATOM 2004 C CA . ARG B 1 87 ? 6.121 12.852 1.729 1 96.94 87 ARG B CA 1
ATOM 2005 C C . ARG B 1 87 ? 6.758 11.805 0.824 1 96.94 87 ARG B C 1
ATOM 2007 O O . ARG B 1 87 ? 6.922 10.648 1.222 1 96.94 87 ARG B O 1
ATOM 2014 N N . ILE B 1 88 ? 7.074 12.227 -0.334 1 98.31 88 ILE B N 1
ATOM 2015 C CA . ILE B 1 88 ? 7.719 11.312 -1.279 1 98.31 88 ILE B CA 1
ATOM 2016 C C . ILE B 1 88 ? 9.055 10.852 -0.717 1 98.31 88 ILE B C 1
ATOM 2018 O O . ILE B 1 88 ? 9.383 9.664 -0.777 1 98.31 88 ILE B O 1
ATOM 2022 N N . TYR B 1 89 ? 9.773 11.773 -0.214 1 97.69 89 TYR B N 1
ATOM 2023 C CA . TYR B 1 89 ? 11.062 11.422 0.365 1 97.69 89 TYR B CA 1
ATOM 2024 C C . TYR B 1 89 ? 10.898 10.406 1.49 1 97.69 89 TYR B C 1
ATOM 2026 O O . TYR B 1 89 ? 11.609 9.398 1.542 1 97.69 89 TYR B O 1
ATOM 2034 N N . GLN B 1 90 ? 9.977 10.578 2.344 1 96.81 90 GLN B N 1
ATOM 2035 C CA . GLN B 1 90 ? 9.773 9.742 3.52 1 96.81 90 GLN B CA 1
ATOM 2036 C C . GLN B 1 90 ? 9.164 8.398 3.135 1 96.81 90 GLN B C 1
ATOM 2038 O O . GLN B 1 90 ? 9.648 7.348 3.561 1 96.81 90 GLN B O 1
ATOM 2043 N N . ARG B 1 91 ? 8.133 8.398 2.307 1 97.62 91 ARG B N 1
ATOM 2044 C CA . ARG B 1 91 ? 7.297 7.219 2.096 1 97.62 91 ARG B CA 1
ATOM 2045 C C . ARG B 1 91 ? 7.828 6.375 0.94 1 97.62 91 ARG B C 1
ATOM 2047 O O . ARG B 1 91 ? 7.477 5.199 0.809 1 97.62 91 ARG B O 1
ATOM 2054 N N . CYS B 1 92 ? 8.609 6.969 0.116 1 98.56 92 CYS B N 1
ATOM 2055 C CA . CYS B 1 92 ? 9.164 6.219 -1.006 1 98.56 92 CYS B CA 1
ATOM 2056 C C . CYS B 1 92 ? 10.68 6.055 -0.861 1 98.56 92 CYS B C 1
ATOM 2058 O O . CYS B 1 92 ? 11.172 4.945 -0.67 1 98.56 92 CYS B O 1
ATOM 2060 N N . VAL B 1 93 ? 11.398 7.176 -0.78 1 97.94 93 VAL B N 1
ATOM 2061 C CA . VAL B 1 93 ? 12.859 7.145 -0.816 1 97.94 93 VAL B CA 1
ATOM 2062 C C . VAL B 1 93 ? 13.391 6.492 0.458 1 97.94 93 VAL B C 1
ATOM 2064 O O . VAL B 1 93 ? 14.078 5.469 0.4 1 97.94 93 VAL B O 1
ATOM 2067 N N . LEU B 1 94 ? 13.047 7.035 1.619 1 96.75 94 LEU B N 1
ATOM 2068 C CA . LEU B 1 94 ? 13.547 6.488 2.875 1 96.75 94 LEU B CA 1
ATOM 2069 C C . LEU B 1 94 ? 13.055 5.055 3.072 1 96.75 94 LEU B C 1
ATOM 2071 O O . LEU B 1 94 ? 13.797 4.211 3.592 1 96.75 94 LEU B O 1
ATOM 2075 N N . GLU B 1 95 ? 11.844 4.781 2.67 1 96.38 95 GLU B N 1
ATOM 2076 C CA . GLU B 1 95 ? 11.312 3.424 2.773 1 96.38 95 GLU B CA 1
ATOM 2077 C C . GLU B 1 95 ? 12.141 2.447 1.938 1 96.38 95 GLU B C 1
ATOM 2079 O O . GLU B 1 95 ? 12.367 1.309 2.354 1 96.38 95 GLU B O 1
ATOM 2084 N N . PHE B 1 96 ? 12.562 2.84 0.746 1 98.31 96 PHE B N 1
ATOM 2085 C CA . PHE B 1 96 ? 13.359 1.976 -0.116 1 98.31 96 PHE B CA 1
ATOM 2086 C C . PHE B 1 96 ? 14.727 1.704 0.503 1 98.31 96 PHE B C 1
ATOM 2088 O O . PHE B 1 96 ? 15.203 0.565 0.502 1 98.31 96 PHE B O 1
ATOM 2095 N N . PHE B 1 97 ? 15.32 2.684 1.048 1 96.38 97 PHE B N 1
ATOM 2096 C CA . PHE B 1 97 ? 16.688 2.541 1.513 1 96.38 97 PHE B CA 1
ATOM 2097 C C . PHE B 1 97 ? 16.734 2.031 2.947 1 96.38 97 PHE B C 1
ATOM 2099 O O . PHE B 1 97 ? 17.766 1.586 3.428 1 96.38 97 PHE B O 1
ATOM 2106 N N . ASN B 1 98 ? 15.648 2.135 3.627 1 95 98 ASN B N 1
ATOM 2107 C CA . ASN B 1 98 ? 15.461 1.62 4.98 1 95 98 ASN B CA 1
ATOM 2108 C C . ASN B 1 98 ? 14.148 0.857 5.109 1 95 98 ASN B C 1
ATOM 2110 O O . ASN B 1 98 ? 13.227 1.312 5.789 1 95 98 ASN B O 1
ATOM 2114 N N . PRO B 1 99 ? 14.125 -0.351 4.613 1 96.56 99 PRO B N 1
ATOM 2115 C CA . PRO B 1 99 ? 12.859 -1.091 4.578 1 96.56 99 PRO B CA 1
ATOM 2116 C C . PRO B 1 99 ? 12.375 -1.487 5.969 1 96.56 99 PRO B C 1
ATOM 2118 O O . PRO B 1 99 ? 13.18 -1.673 6.883 1 96.56 99 PRO B O 1
ATOM 2121 N N . LYS B 1 100 ? 11.117 -1.618 6.137 1 95.81 100 LYS B N 1
ATOM 2122 C CA . LYS B 1 100 ? 10.461 -1.917 7.406 1 95.81 100 LYS B CA 1
ATOM 2123 C C . LYS B 1 100 ? 11.023 -3.197 8.023 1 95.81 100 LYS B C 1
ATOM 2125 O O . LYS B 1 100 ? 11.25 -3.26 9.234 1 95.81 100 LYS B O 1
ATOM 2130 N N . ASN B 1 101 ? 11.242 -4.215 7.168 1 97.12 101 ASN B N 1
ATOM 2131 C CA . ASN B 1 101 ? 11.625 -5.52 7.688 1 97.12 101 ASN B CA 1
ATOM 2132 C C . ASN B 1 101 ? 13.141 -5.73 7.613 1 97.12 101 ASN B C 1
ATOM 2134 O O . ASN B 1 101 ? 13.625 -6.832 7.855 1 97.12 101 ASN B O 1
ATOM 2138 N N . ASP B 1 102 ? 13.898 -4.77 7.25 1 97.44 102 ASP B N 1
ATOM 2139 C CA . ASP B 1 102 ? 15.352 -4.707 7.316 1 97.44 102 ASP B CA 1
ATOM 2140 C C . ASP B 1 102 ? 15.992 -5.871 6.562 1 97.44 102 ASP B C 1
ATOM 2142 O O . ASP B 1 102 ? 16.953 -6.48 7.047 1 97.44 102 ASP B O 1
ATOM 2146 N N . LEU B 1 103 ? 15.43 -6.246 5.41 1 97.75 103 LEU B N 1
ATOM 2147 C CA . LEU B 1 103 ? 15.93 -7.363 4.617 1 97.75 103 LEU B CA 1
ATOM 2148 C C . LEU B 1 103 ? 17.047 -6.902 3.68 1 97.75 103 LEU B C 1
ATOM 2150 O O . LEU B 1 103 ? 17.766 -7.727 3.115 1 97.75 103 LEU B O 1
ATOM 2154 N N . TRP B 1 104 ? 17.156 -5.613 3.428 1 97.5 104 TRP B N 1
ATOM 2155 C CA . TRP B 1 104 ? 18.234 -5.012 2.66 1 97.5 104 TRP B CA 1
ATOM 2156 C C . TRP B 1 104 ? 18.609 -3.639 3.209 1 97.5 104 TRP B C 1
ATOM 2158 O O . TRP B 1 104 ? 17.906 -3.111 4.086 1 97.5 104 TRP B O 1
ATOM 2168 N N . TYR B 1 105 ? 19.766 -3.148 2.748 1 94.5 105 TYR B N 1
ATOM 2169 C CA . TYR B 1 105 ? 20.234 -1.835 3.186 1 94.5 105 TYR B CA 1
ATOM 2170 C C . TYR B 1 105 ? 21.109 -1.186 2.127 1 94.5 105 TYR B C 1
ATOM 2172 O O . TYR B 1 105 ? 21.641 -1.868 1.245 1 94.5 105 TYR B O 1
ATOM 2180 N N . GLU B 1 106 ? 21.125 0.115 2.238 1 90.12 106 GLU B N 1
ATOM 2181 C CA . GLU B 1 106 ? 21.969 0.894 1.349 1 90.12 106 GLU B CA 1
ATOM 2182 C C . GLU B 1 106 ? 23.422 0.878 1.823 1 90.12 106 GLU B C 1
ATOM 2184 O O . GLU B 1 106 ? 23.703 1.149 2.992 1 90.12 106 GLU B O 1
ATOM 2189 N N . ASN B 1 107 ? 24.25 0.528 0.923 1 84.25 107 ASN B N 1
ATOM 2190 C CA . ASN B 1 107 ? 25.688 0.714 1.161 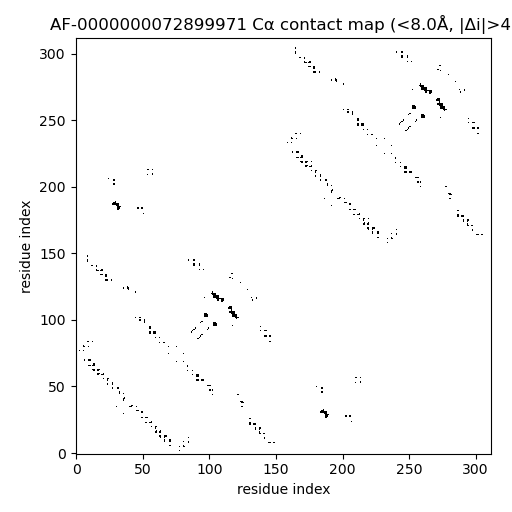1 84.25 107 ASN B CA 1
ATOM 2191 C C . ASN B 1 107 ? 26.172 2.059 0.628 1 84.25 107 ASN B C 1
ATOM 2193 O O . ASN B 1 107 ? 26.5 2.182 -0.553 1 84.25 107 ASN B O 1
ATOM 2197 N N . SER B 1 108 ? 26.203 2.965 1.382 1 70.06 108 SER B N 1
ATOM 2198 C CA . SER B 1 108 ? 26.5 4.344 1.001 1 70.06 108 SER B CA 1
ATOM 2199 C C . SER B 1 108 ? 27.875 4.453 0.375 1 70.06 108 SER B C 1
ATOM 2201 O O . SER B 1 108 ? 28.125 5.344 -0.442 1 70.06 108 SER B O 1
ATOM 2203 N N . ARG B 1 109 ? 28.703 3.621 0.83 1 64.56 109 ARG B N 1
ATOM 2204 C CA . ARG B 1 109 ? 30.078 3.678 0.348 1 64.56 109 ARG B CA 1
ATOM 2205 C C . ARG B 1 109 ? 30.188 3.115 -1.065 1 64.56 109 ARG B C 1
ATOM 2207 O O . ARG B 1 109 ? 31.172 3.357 -1.762 1 64.56 109 ARG B O 1
ATOM 2214 N N . ALA B 1 110 ? 29.156 2.391 -1.53 1 61.41 110 ALA B N 1
ATOM 2215 C CA . ALA B 1 110 ? 29.172 1.738 -2.838 1 61.41 110 ALA B CA 1
ATOM 2216 C C . ALA B 1 110 ? 29.078 2.764 -3.963 1 61.41 110 ALA B C 1
ATOM 2218 O O . ALA B 1 110 ? 29.562 2.533 -5.07 1 61.41 110 ALA B O 1
ATOM 2219 N N . SER B 1 111 ? 28.344 3.795 -3.709 1 58.75 111 SER B N 1
ATOM 2220 C CA . SER B 1 111 ? 28.125 4.801 -4.746 1 58.75 111 SER B CA 1
ATOM 2221 C C . SER B 1 111 ? 29.438 5.25 -5.375 1 58.75 111 SER B C 1
ATOM 2223 O O . SER B 1 111 ? 29.469 5.648 -6.539 1 58.75 111 SER B O 1
ATOM 2225 N N . TYR B 1 112 ? 30.406 5.059 -4.598 1 56.91 112 TYR B N 1
ATOM 2226 C CA . TYR B 1 112 ? 31.703 5.543 -5.066 1 56.91 112 TYR B CA 1
ATOM 2227 C C . TYR B 1 112 ? 32.406 4.496 -5.93 1 56.91 112 TYR B C 1
ATOM 2229 O O . TYR B 1 112 ? 33.25 4.828 -6.758 1 56.91 112 TYR B O 1
ATOM 2237 N N . THR B 1 113 ? 32.062 3.367 -5.809 1 55 113 THR B N 1
ATOM 2238 C CA . THR B 1 113 ? 32.812 2.299 -6.461 1 55 113 THR B CA 1
ATOM 2239 C C . THR B 1 113 ? 32.031 1.745 -7.652 1 55 113 THR B C 1
ATOM 2241 O O . THR B 1 113 ? 32.562 0.93 -8.414 1 55 113 THR B O 1
ATOM 2244 N N . GLY B 1 114 ? 30.922 2.33 -7.977 1 59.97 114 GLY B N 1
ATOM 2245 C CA . GLY B 1 114 ? 30.125 1.763 -9.047 1 59.97 114 GLY B CA 1
ATOM 2246 C C . GLY B 1 114 ? 29.422 0.479 -8.656 1 59.97 114 GLY B C 1
ATOM 2247 O O . GLY B 1 114 ? 28.797 -0.176 -9.5 1 59.97 114 GLY B O 1
ATOM 2248 N N . SER B 1 115 ? 29.594 0.084 -7.453 1 66 115 SER B N 1
ATOM 2249 C CA . SER B 1 115 ? 28.969 -1.146 -6.977 1 66 115 SER B CA 1
ATOM 2250 C C . SER B 1 115 ? 27.5 -0.918 -6.617 1 66 115 SER B C 1
ATOM 2252 O O . SER B 1 115 ? 27.062 0.225 -6.469 1 66 115 SER B O 1
ATOM 2254 N N . ASP B 1 116 ? 26.875 -2.021 -6.621 1 75.56 116 ASP B N 1
ATOM 2255 C CA . ASP B 1 116 ? 25.469 -1.949 -6.246 1 75.56 116 ASP B CA 1
ATOM 2256 C C . ASP B 1 116 ? 25.297 -1.31 -4.871 1 75.56 116 ASP B C 1
ATOM 2258 O O . ASP B 1 116 ? 26 -1.657 -3.926 1 75.56 116 ASP B O 1
ATOM 2262 N N . ALA B 1 117 ? 24.484 -0.382 -4.844 1 81.88 117 ALA B N 1
ATOM 2263 C CA . ALA B 1 117 ? 24.25 0.373 -3.617 1 81.88 117 ALA B CA 1
ATOM 2264 C C . ALA B 1 117 ? 23.422 -0.438 -2.627 1 81.88 117 ALA B C 1
ATOM 2266 O O . ALA B 1 117 ? 23.453 -0.18 -1.422 1 81.88 117 ALA B O 1
ATOM 2267 N N . ILE B 1 118 ? 22.703 -1.498 -3.043 1 92.88 118 ILE B N 1
ATOM 2268 C CA . ILE B 1 118 ? 21.797 -2.238 -2.162 1 92.88 118 ILE B CA 1
ATOM 2269 C C . ILE B 1 118 ? 22.406 -3.605 -1.844 1 92.88 118 ILE B C 1
ATOM 2271 O O . ILE B 1 118 ? 22.859 -4.312 -2.742 1 92.88 118 ILE B O 1
ATOM 2275 N N . HIS B 1 119 ? 22.406 -3.947 -0.59 1 94 119 HIS B N 1
ATOM 2276 C CA . HIS B 1 119 ? 22.844 -5.254 -0.116 1 94 119 HIS B CA 1
ATOM 2277 C C . HIS B 1 119 ? 21.719 -5.969 0.633 1 94 119 HIS B C 1
ATOM 2279 O O . HIS B 1 119 ? 21.062 -5.371 1.485 1 94 119 HIS B O 1
ATOM 2285 N N . PHE B 1 120 ? 21.562 -7.27 0.322 1 96.31 120 PHE B N 1
ATOM 2286 C CA . PHE B 1 120 ? 20.531 -8.07 0.981 1 96.31 120 PHE B CA 1
ATOM 2287 C C . PHE B 1 120 ? 21.109 -8.766 2.209 1 96.31 120 PHE B C 1
ATOM 2289 O O . PHE B 1 120 ? 22.25 -9.219 2.201 1 96.31 120 PHE B O 1
ATOM 2296 N N . ARG B 1 121 ? 20.328 -8.938 3.168 1 96.81 121 ARG B N 1
ATOM 2297 C CA . ARG B 1 121 ? 20.703 -9.617 4.402 1 96.81 121 ARG B CA 1
ATOM 2298 C C . ARG B 1 121 ? 20.391 -11.109 4.332 1 96.81 121 ARG B C 1
ATOM 2300 O O . ARG B 1 121 ? 20.438 -11.805 5.344 1 96.81 121 ARG B O 1
ATOM 2307 N N . PHE B 1 122 ? 19.984 -11.594 3.213 1 96.44 122 PHE B N 1
ATOM 2308 C CA . PHE B 1 122 ? 19.688 -12.992 2.906 1 96.44 122 PHE B CA 1
ATOM 2309 C C . PHE B 1 122 ? 20.031 -13.312 1.455 1 96.44 122 PHE B C 1
ATOM 2311 O O . PHE B 1 122 ? 20.391 -12.414 0.686 1 96.44 122 PHE B O 1
ATOM 2318 N N . GLU B 1 123 ? 20.031 -14.523 1.118 1 96.94 123 GLU B N 1
ATOM 2319 C CA . GLU B 1 123 ? 20.266 -14.914 -0.271 1 96.94 123 GLU B CA 1
ATOM 2320 C C . GLU B 1 123 ? 19.016 -14.695 -1.117 1 96.94 123 GLU B C 1
ATOM 2322 O O . GLU B 1 123 ? 18.172 -15.594 -1.222 1 96.94 123 GLU B O 1
ATOM 2327 N N . ALA B 1 124 ? 18.938 -13.578 -1.72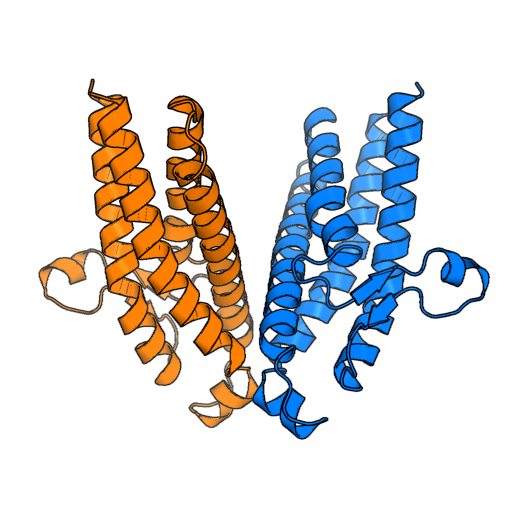8 1 97 124 ALA B N 1
ATOM 2328 C CA . ALA B 1 124 ? 17.781 -13.234 -2.545 1 97 124 ALA B CA 1
ATOM 2329 C C . ALA B 1 124 ? 17.844 -13.914 -3.91 1 97 124 ALA B C 1
ATOM 2331 O O . ALA B 1 124 ? 18.922 -14.039 -4.492 1 97 124 ALA B O 1
ATOM 2332 N N . PRO B 1 125 ? 16.734 -14.297 -4.434 1 97.38 125 PRO B N 1
ATOM 2333 C CA . PRO B 1 125 ? 16.719 -14.867 -5.781 1 97.38 125 PRO B CA 1
ATOM 2334 C C . PRO B 1 125 ? 17.172 -13.867 -6.848 1 97.38 125 PRO B C 1
ATOM 2336 O O . PRO B 1 125 ? 17.125 -12.656 -6.613 1 97.38 125 PRO B O 1
ATOM 2339 N N . ASN B 1 126 ? 17.562 -14.391 -7.973 1 97.19 126 ASN B N 1
ATOM 2340 C CA . ASN B 1 126 ? 18.062 -13.562 -9.062 1 97.19 126 ASN B CA 1
ATOM 2341 C C . ASN B 1 126 ? 17.031 -12.539 -9.516 1 97.19 126 ASN B C 1
ATOM 2343 O O . ASN B 1 126 ? 17.375 -11.406 -9.852 1 97.19 126 ASN B O 1
ATOM 2347 N N . SER B 1 127 ? 15.75 -12.93 -9.57 1 98.25 127 SER B N 1
ATOM 2348 C CA . SER B 1 127 ? 14.703 -12.023 -10.023 1 98.25 127 SER B CA 1
ATOM 2349 C C . SER B 1 127 ? 14.594 -10.797 -9.117 1 98.25 127 SER B C 1
ATOM 2351 O O . SER B 1 127 ? 14.281 -9.703 -9.586 1 98.25 127 SER B O 1
ATOM 2353 N N . VAL B 1 128 ? 14.891 -11.008 -7.863 1 98.38 128 VAL B N 1
ATOM 2354 C CA . VAL B 1 128 ? 14.898 -9.898 -6.918 1 98.38 128 VAL B CA 1
ATOM 2355 C C . VAL B 1 128 ? 16.078 -8.969 -7.211 1 98.38 128 VAL B C 1
ATOM 2357 O O . VAL B 1 128 ? 15.922 -7.75 -7.238 1 98.38 128 VAL B O 1
ATOM 2360 N N . HIS B 1 129 ? 17.203 -9.531 -7.43 1 97.06 129 HIS B N 1
ATOM 2361 C CA . HIS B 1 129 ? 18.375 -8.742 -7.785 1 97.06 129 HIS B CA 1
ATOM 2362 C C . HIS B 1 129 ? 18.125 -7.914 -9.039 1 97.06 129 HIS B C 1
ATOM 2364 O O . HIS B 1 129 ? 18.5 -6.742 -9.102 1 97.06 129 HIS B O 1
ATOM 2370 N N . VAL B 1 130 ? 17.547 -8.508 -9.977 1 97.44 130 VAL B N 1
ATOM 2371 C CA . VAL B 1 130 ? 17.25 -7.828 -11.234 1 97.44 130 VAL B CA 1
ATOM 2372 C C . VAL B 1 130 ? 16.312 -6.656 -10.984 1 97.44 130 VAL B C 1
ATOM 2374 O O . VAL B 1 130 ? 16.516 -5.559 -11.5 1 97.44 130 VAL B O 1
ATOM 2377 N N . LEU B 1 131 ? 15.266 -6.895 -10.195 1 98.5 131 LEU B N 1
ATOM 2378 C CA . LEU B 1 131 ? 14.336 -5.82 -9.852 1 98.5 131 LEU B CA 1
ATOM 2379 C C . LEU B 1 131 ? 15.078 -4.648 -9.211 1 98.5 131 LEU B C 1
ATOM 2381 O O . LEU B 1 131 ? 14.922 -3.504 -9.641 1 98.5 131 LEU B O 1
ATOM 2385 N N . PHE B 1 132 ? 15.93 -4.938 -8.25 1 97.81 132 PHE B N 1
ATOM 2386 C CA . PHE B 1 132 ? 16.594 -3.889 -7.48 1 97.81 132 PHE B CA 1
ATOM 2387 C C . PHE B 1 132 ? 17.594 -3.139 -8.344 1 97.81 132 PHE B C 1
ATOM 2389 O O . PHE B 1 132 ? 17.781 -1.929 -8.18 1 97.81 132 PHE B O 1
ATOM 2396 N N . ARG B 1 133 ? 18.219 -3.799 -9.25 1 95.19 133 ARG B N 1
ATOM 2397 C CA . ARG B 1 133 ? 19.109 -3.125 -10.188 1 95.19 133 ARG B CA 1
ATOM 2398 C C . ARG B 1 133 ? 18.359 -2.107 -11.031 1 95.19 133 ARG B C 1
ATOM 2400 O O . ARG B 1 133 ? 18.891 -1.054 -11.375 1 95.19 133 ARG B O 1
ATOM 2407 N N . ASN B 1 134 ? 17.141 -2.439 -11.297 1 96.62 134 ASN B N 1
ATOM 2408 C CA . ASN B 1 134 ? 16.344 -1.609 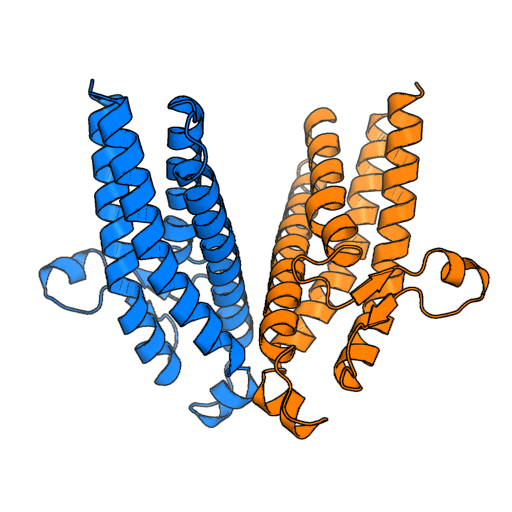-12.188 1 96.62 134 ASN B CA 1
ATOM 2409 C C . ASN B 1 134 ? 15.734 -0.416 -11.453 1 96.62 134 ASN B C 1
ATOM 2411 O O . ASN B 1 134 ? 15.445 0.614 -12.07 1 96.62 134 ASN B O 1
ATOM 2415 N N . ILE B 1 135 ? 15.617 -0.503 -10.133 1 97.75 135 ILE B N 1
ATOM 2416 C CA . ILE B 1 135 ? 14.914 0.586 -9.469 1 97.75 135 ILE B CA 1
ATOM 2417 C C . ILE B 1 135 ? 15.883 1.364 -8.578 1 97.75 135 ILE B C 1
ATOM 2419 O O . ILE B 1 135 ? 15.562 2.457 -8.102 1 97.75 135 ILE B O 1
ATOM 2423 N N . GLU B 1 136 ? 17.062 0.87 -8.383 1 95.56 136 GLU B N 1
ATOM 2424 C CA . GLU B 1 136 ? 18.031 1.503 -7.496 1 95.56 136 GLU B CA 1
ATOM 2425 C C . GLU B 1 136 ? 18.438 2.883 -8.008 1 95.56 136 GLU B C 1
ATOM 2427 O O . GLU B 1 136 ? 18.422 3.857 -7.258 1 95.56 136 GLU B O 1
ATOM 2432 N N . GLU B 1 137 ? 18.734 2.947 -9.25 1 93.56 137 GLU B N 1
ATOM 2433 C CA . GLU B 1 137 ? 19.219 4.203 -9.812 1 93.56 137 GLU B CA 1
ATOM 2434 C C . GLU B 1 137 ? 18.156 5.289 -9.734 1 93.56 137 GLU B C 1
ATOM 2436 O O . GLU B 1 137 ? 18.422 6.398 -9.258 1 93.56 137 GLU B O 1
ATOM 2441 N N . PRO B 1 138 ? 16.938 5.012 -10.156 1 97.06 138 PRO B N 1
ATOM 2442 C CA . PRO B 1 138 ? 15.922 6.051 -10.016 1 97.06 138 PRO B CA 1
ATOM 2443 C C . PRO B 1 138 ? 15.703 6.469 -8.562 1 97.06 138 PRO B C 1
ATOM 2445 O O . PRO B 1 138 ? 15.453 7.645 -8.281 1 97.06 138 PRO B O 1
ATOM 2448 N N . PHE B 1 139 ? 15.82 5.613 -7.609 1 97.38 139 PHE B N 1
ATOM 2449 C CA . PHE B 1 139 ? 15.68 5.98 -6.203 1 97.38 139 PHE B CA 1
ATOM 2450 C C . PHE B 1 139 ? 16.859 6.836 -5.75 1 97.38 139 PHE B C 1
ATOM 2452 O O . PHE B 1 139 ? 16.688 7.789 -4.992 1 97.38 139 PHE B O 1
ATOM 2459 N N . LEU B 1 140 ? 17.984 6.453 -6.223 1 94.12 140 LEU B N 1
ATOM 2460 C CA . LEU B 1 140 ? 19.172 7.25 -5.883 1 94.12 140 LEU B CA 1
ATOM 2461 C C . LEU B 1 140 ? 19.047 8.664 -6.441 1 94.12 140 LEU B C 1
ATOM 2463 O O . LEU B 1 140 ? 19.359 9.633 -5.746 1 94.12 140 LEU B O 1
ATOM 2467 N N . SER B 1 141 ? 18.609 8.703 -7.656 1 95.56 141 SER B N 1
ATOM 2468 C CA . SER B 1 141 ? 18.406 9.992 -8.305 1 95.56 141 SER B CA 1
ATOM 2469 C C . SER B 1 141 ? 17.391 10.836 -7.539 1 95.56 141 SER B C 1
ATOM 2471 O O . SER B 1 141 ? 17.594 12.039 -7.344 1 95.56 141 SER B O 1
ATOM 2473 N N . LEU B 1 142 ? 16.328 10.266 -7.137 1 96.75 142 LEU B N 1
ATOM 2474 C CA . LEU B 1 142 ? 15.297 10.938 -6.352 1 96.75 142 LEU B CA 1
ATOM 2475 C C . LEU B 1 142 ? 15.859 11.414 -5.016 1 96.75 142 LEU B C 1
ATOM 2477 O O . LEU B 1 142 ? 15.578 12.539 -4.586 1 96.75 142 LEU B O 1
ATOM 2481 N N . GLN B 1 143 ? 16.578 10.57 -4.418 1 95 143 GLN B N 1
ATOM 2482 C CA . GLN B 1 143 ? 17.188 10.898 -3.129 1 95 143 GLN B CA 1
ATOM 2483 C C . GLN B 1 143 ? 18.078 12.141 -3.232 1 95 143 GLN B C 1
ATOM 2485 O O . GLN B 1 143 ? 17.922 13.078 -2.451 1 95 143 GLN B O 1
ATOM 2490 N N . GLU B 1 144 ? 18.906 12.125 -4.168 1 93.5 144 GLU B N 1
ATOM 2491 C CA . GLU B 1 144 ? 19.844 13.227 -4.363 1 93.5 144 GLU B CA 1
ATOM 2492 C C . GLU B 1 144 ? 19.094 14.523 -4.676 1 93.5 144 GLU B C 1
ATOM 2494 O O . GLU B 1 144 ? 19.391 15.57 -4.09 1 93.5 144 GLU B O 1
ATOM 2499 N N . GLU B 1 145 ? 18.156 14.422 -5.559 1 94.19 145 GLU B N 1
ATOM 2500 C CA . GLU B 1 145 ? 17.422 15.609 -6 1 94.19 145 GLU B CA 1
ATOM 2501 C C . GLU B 1 145 ? 16.609 16.203 -4.859 1 94.19 145 GLU B C 1
ATOM 2503 O O . GLU B 1 145 ? 16.609 17.422 -4.664 1 94.19 145 GLU B O 1
ATOM 2508 N N . LEU B 1 146 ? 15.984 15.391 -4.082 1 94.12 146 LEU B N 1
ATOM 2509 C CA . LEU B 1 146 ? 15.109 15.875 -3.02 1 94.12 146 LEU B CA 1
ATOM 2510 C C . LEU B 1 146 ? 15.922 16.406 -1.842 1 94.12 146 LEU B C 1
ATOM 2512 O O . LEU B 1 146 ? 15.516 17.344 -1.173 1 94.12 146 LEU B O 1
ATOM 2516 N N . GLN B 1 147 ? 17.031 15.812 -1.6 1 91.75 147 GLN B N 1
ATOM 2517 C CA . GLN B 1 147 ? 17.922 16.312 -0.553 1 91.75 147 GLN B CA 1
ATOM 2518 C C . GLN B 1 147 ? 18.5 17.672 -0.924 1 91.75 147 GLN B C 1
ATOM 2520 O O . GLN B 1 147 ? 18.562 18.578 -0.085 1 91.75 147 GLN B O 1
ATOM 2525 N N . MET B 1 148 ? 18.906 17.734 -2.139 1 89 148 MET B N 1
ATOM 2526 C CA . MET B 1 148 ? 19.453 19 -2.617 1 89 148 MET B CA 1
ATOM 2527 C C . MET B 1 148 ? 18.406 20.109 -2.57 1 89 148 MET B C 1
ATOM 2529 O O . MET B 1 148 ? 18.688 21.234 -2.189 1 89 148 MET B O 1
ATOM 2533 N N . TYR B 1 149 ? 17.25 19.734 -2.91 1 87.62 149 TYR B N 1
ATOM 2534 C CA . TYR B 1 149 ? 16.141 20.688 -2.893 1 87.62 149 TYR B CA 1
ATOM 2535 C C . TYR B 1 149 ? 15.859 21.172 -1.475 1 87.62 149 TYR B C 1
ATOM 2537 O O . TYR B 1 149 ? 15.648 22.375 -1.249 1 87.62 149 TYR B O 1
ATOM 2545 N N . GLU B 1 150 ? 15.859 20.328 -0.542 1 84 150 GLU B N 1
ATOM 2546 C CA . GLU B 1 150 ? 15.602 20.656 0.855 1 84 150 GLU B CA 1
ATOM 2547 C C . GLU B 1 150 ? 16.688 21.562 1.415 1 84 150 GLU B C 1
ATOM 2549 O O . GLU B 1 150 ? 16.391 22.516 2.139 1 84 150 GLU B O 1
ATOM 2554 N N . LYS B 1 151 ? 17.906 21.266 1.07 1 83.06 151 LYS B N 1
ATOM 2555 C CA . LYS B 1 151 ? 19.031 22.078 1.523 1 83.06 151 LYS B CA 1
ATOM 2556 C C . LYS B 1 151 ? 18.953 23.5 0.952 1 83.06 151 LYS B C 1
ATOM 2558 O O . LYS B 1 151 ? 19.219 24.469 1.652 1 83.06 151 LYS B O 1
ATOM 2563 N N . ASN B 1 152 ? 18.578 23.625 -0.255 1 76.56 152 ASN B N 1
ATOM 2564 C CA . ASN B 1 152 ? 18.5 24.906 -0.928 1 76.56 152 ASN B CA 1
ATOM 2565 C C . ASN B 1 152 ? 17.281 25.719 -0.483 1 76.56 152 ASN B C 1
ATOM 2567 O O . ASN B 1 152 ? 17.312 26.938 -0.469 1 76.56 152 ASN B O 1
ATOM 2571 N N . TYR B 1 153 ? 16.297 24.969 -0.225 1 68.81 153 TYR B N 1
ATOM 2572 C CA . TYR B 1 153 ? 15.086 25.641 0.214 1 68.81 153 TYR B CA 1
ATOM 2573 C C . TYR B 1 153 ? 15.242 26.172 1.634 1 68.81 153 TYR B C 1
ATOM 2575 O O . TYR B 1 153 ? 14.812 27.281 1.937 1 68.81 153 TYR B O 1
ATOM 2583 N N . PHE B 1 154 ? 15.82 25.469 2.471 1 58.81 154 PHE B N 1
ATOM 2584 C CA . PHE B 1 154 ? 15.969 25.906 3.854 1 58.81 154 PHE B CA 1
ATOM 2585 C C . PHE B 1 154 ? 17.172 26.828 4 1 58.81 154 PHE B C 1
ATOM 2587 O O . PHE B 1 154 ? 17.328 27.516 5.016 1 58.81 154 PHE B O 1
ATOM 2594 N N . ALA B 1 155 ? 18.062 26.75 3.133 1 58.69 155 ALA B N 1
ATOM 2595 C CA . ALA B 1 155 ? 19.219 27.641 3.176 1 58.69 155 ALA B CA 1
ATOM 2596 C C . ALA B 1 155 ? 18.828 29.062 2.766 1 58.69 155 ALA B C 1
ATOM 2598 O O . ALA B 1 155 ? 19.516 30.016 3.1 1 58.69 155 ALA B O 1
ATOM 2599 N N . ASN B 1 156 ? 17.812 29.25 2.109 1 48.44 156 ASN B N 1
ATOM 2600 C CA . ASN B 1 156 ? 17.453 30.609 1.755 1 48.44 156 ASN B CA 1
ATOM 2601 C C . ASN B 1 156 ? 16.328 31.141 2.639 1 48.44 156 ASN B C 1
ATOM 2603 O O . ASN B 1 156 ? 15.367 30.406 2.932 1 48.44 156 ASN B O 1
#

Sequence (312 aa):
MQEHTVQKQVEFAQTKLSVIEQKLQHYLNYTNITVLEREGKEKEEYPLLLSDLRRLSVHCLEAKEACTMFLTTKAVPSAQAQQLLKRIYQRCVLEFFNPKNDLWYENSRASYTGSDAIHFRFEAPNSVHVLFRNIEEPFLSLQEELQMYEKNYFANMQEHTVQKQVEFAQTKLSVIEQKLQHYLNYTNITVLEREGKEKEEYPLLLSDLRRLSVHCLEAKEACTMFLTTKAVPSAQAQQLLKRIYQRCVLEFFNPKNDLWYENSRASYTGSDAIHFRFEAPNSVHVLFRNIEEPFLSLQEELQMYEKNYFAN

Solvent-accessible surface area (backbone atoms only — not comparable to full-atom values): 16800 Å² total; per-residue (Å²): 110,71,61,60,49,48,52,51,50,41,51,51,48,28,55,38,28,48,55,40,26,52,54,43,49,54,49,54,39,67,36,28,47,64,54,49,28,69,71,51,56,87,61,87,56,49,66,56,50,52,51,50,50,44,43,42,29,44,40,25,43,52,45,26,50,52,34,51,52,49,73,70,42,91,74,65,60,61,68,59,52,51,51,50,53,52,47,42,42,52,54,34,41,45,35,68,49,52,36,91,77,59,55,43,36,60,38,75,75,22,69,75,70,75,43,73,38,68,46,64,75,57,90,72,41,68,70,56,52,53,51,47,66,69,38,45,58,48,45,50,53,48,46,53,52,52,52,52,48,50,53,56,56,69,69,97,113,73,61,61,50,50,53,52,51,41,52,52,48,29,54,41,27,49,54,40,25,51,54,42,49,54,49,51,38,68,36,28,48,65,54,49,29,69,72,49,57,86,60,87,56,48,65,54,49,52,50,50,50,45,42,43,29,44,41,25,44,54,46,27,51,52,34,49,53,49,71,70,42,93,76,65,61,61,69,58,54,50,52,50,54,52,47,40,44,54,53,33,42,45,34,68,49,51,35,90,78,59,54,44,38,60,38,77,74,21,68,77,70,76,42,74,37,68,45,64,76,58,92,70,39,67,70,56,52,53,52,48,65,68,38,45,57,47,44,51,52,49,46,53,54,52,52,51,48,51,53,57,55,70,68,98

Nearest PDB structures (foldseek):
  7u8r-assembly1_h  TM=3.441E-01  e=8.906E-01  Sus scrofa
  6wlw-assembly1_5  TM=3.452E-01  e=1.484E+00  Homo sapiens
  7unf-assembly1_6  TM=3.267E-01  e=3.362E+00  Homo sapiens
  6wlw-assembly1_2  TM=3.212E-01  e=3.918E+00  Homo sapiens
  3j9u-assembly1_T  TM=2.986E-01  e=9.828E+00  Saccharomyces cerevisiae

Organism: NCBI:txid1402861

Secondary structure (DSSP, 8-state):
-HHHHHHHHHHHHHHHHHHHHHHHHHHHHH--HHHHHHHS---THHHHHHHHHHHHHHHHHHHHHHHHHHHHSS---HHHHHHHHHHHIIIIIIHHHS-TT-SEEE-GGGGGTT--SEEESS---HHHHHHHHHHHHHHHHHHHHHHHHHHHHHH-/-HHHHHHHHHHHHHHHHHHHHHHHHHHHHH--HHHHHHHS---THHHHHHHHHHHHHHHHHHHHHHHHHHHHSS---HHHHHHHHHHHIIIIIIHHHS-TT-SEEE-GGGGGTT--SEEESS---HHHHHHHHHHHHHHHHHHHHHHHHHHHHHH-

pLDDT: mean 90.96, std 12.45, range [45.34, 98.94]